Protein AF-A0A173XLG9-F1 (afdb_monomer_lite)

Sequence (222 aa):
MTTINNCLSSLKNILRKADKEKSICFDFHTSGCDKVEKVKALRSKEEKKSKQIPLTETQIYELYNLELSGRDEEVRDVFVAQCLLGQRISDMPKLFAGNYKKIDDHTVEITVQKTQEQAVIYLFPVAKEILNKYSLNGFKHLNINTNPDEQEDKSREYVRKTDDHIKKICKNAGFDEEITYTEQRGSKKTTVKKKQHELIHTHVTRHTFITLMCKMGFQKKQ

Secondary structure (DSSP, 8-state):
-HHHHHHHHHHHHHHHHHTT-TTS---TTTTT-TT-PPPPP-S-HHHHHTT--PPPHHHHHHHHH----HHHHHHHHHHHHHHHH---TTTHHHHHTT-SEESSSSEEEEE-TTT--EEEEE--HHHHHHHHHHHHH--SSS-----TT------HHHHHHHHHHHHHHHHHTT---EEEEEEEETTEEEEEEEEHHHH--TTHHHHHHHHHHHHTT-----

pLDDT: mean 90.51, std 9.22, range [34.09, 98.19]

Radius of gyration: 21.44 Å; chains: 1; bounding box: 51×37×60 Å

Structure (mmCIF, N/CA/C/O backbone):
data_AF-A0A173XLG9-F1
#
_entry.id   AF-A0A173XLG9-F1
#
loop_
_atom_site.group_PDB
_atom_site.id
_atom_site.type_symbol
_atom_site.label_atom_id
_atom_site.label_alt_id
_atom_site.label_comp_id
_atom_site.label_asym_id
_atom_site.label_entity_id
_atom_site.label_seq_id
_atom_site.pdbx_PDB_ins_code
_atom_site.Cartn_x
_atom_site.Cartn_y
_atom_site.Cartn_z
_atom_site.occupancy
_atom_site.B_iso_or_equiv
_atom_site.auth_seq_id
_atom_site.auth_comp_id
_atom_site.auth_asym_id
_atom_site.auth_atom_id
_atom_site.pdbx_PDB_model_num
ATOM 1 N N . MET A 1 1 ? 16.630 4.880 -12.165 1.00 79.06 1 MET A N 1
ATOM 2 C CA . MET A 1 1 ? 17.314 3.611 -12.502 1.00 79.06 1 MET A CA 1
ATOM 3 C C . MET A 1 1 ? 16.328 2.517 -12.908 1.00 79.06 1 MET A C 1
ATOM 5 O O . MET A 1 1 ? 16.369 2.122 -14.064 1.00 79.06 1 MET A O 1
ATOM 9 N N . THR A 1 2 ? 15.398 2.096 -12.039 1.00 78.25 2 THR A N 1
ATOM 10 C CA . THR A 1 2 ? 14.454 0.990 -12.318 1.00 78.25 2 THR A CA 1
ATOM 11 C C . THR A 1 2 ? 13.657 1.163 -13.616 1.00 78.25 2 THR A C 1
ATOM 13 O O . THR A 1 2 ? 13.642 0.252 -14.430 1.00 78.25 2 THR A O 1
ATOM 16 N N . THR A 1 3 ? 13.074 2.340 -13.872 1.00 84.25 3 THR A N 1
ATOM 17 C CA . THR A 1 3 ? 12.292 2.597 -15.098 1.00 84.25 3 THR A CA 1
ATOM 18 C C . THR A 1 3 ? 13.117 2.440 -16.379 1.00 84.25 3 THR A C 1
ATOM 20 O O . THR A 1 3 ? 12.674 1.779 -17.311 1.00 84.25 3 THR A O 1
ATOM 23 N N . ILE A 1 4 ? 14.339 2.987 -16.404 1.00 87.81 4 ILE A N 1
ATOM 24 C CA . ILE A 1 4 ? 15.248 2.883 -17.558 1.00 87.81 4 ILE A CA 1
ATOM 25 C C . ILE A 1 4 ? 15.655 1.427 -17.777 1.00 87.81 4 ILE A C 1
ATOM 27 O O . ILE A 1 4 ? 15.561 0.926 -18.890 1.00 87.81 4 ILE A O 1
ATOM 31 N N . ASN A 1 5 ? 16.039 0.720 -16.712 1.00 90.62 5 ASN A N 1
ATOM 32 C CA . ASN A 1 5 ? 16.450 -0.679 -16.814 1.00 90.62 5 ASN A CA 1
ATOM 33 C C . ASN A 1 5 ? 15.290 -1.605 -17.218 1.00 90.62 5 ASN A C 1
ATOM 35 O O . ASN A 1 5 ? 15.524 -2.586 -17.923 1.00 90.62 5 ASN A O 1
ATOM 39 N N . ASN A 1 6 ? 14.054 -1.296 -16.811 1.00 90.25 6 ASN A N 1
ATOM 40 C CA . ASN A 1 6 ? 12.860 -2.016 -17.255 1.00 90.25 6 ASN A CA 1
ATOM 41 C C . ASN A 1 6 ? 12.602 -1.779 -18.747 1.00 90.25 6 ASN A C 1
ATOM 43 O O . ASN A 1 6 ? 12.429 -2.746 -19.479 1.00 90.25 6 ASN A O 1
ATOM 47 N N . CYS A 1 7 ? 12.660 -0.524 -19.207 1.00 91.50 7 CYS A N 1
ATOM 48 C CA . CYS A 1 7 ? 12.532 -0.186 -20.627 1.00 91.50 7 CYS A CA 1
ATOM 49 C C . CYS A 1 7 ? 13.613 -0.880 -21.468 1.00 91.50 7 CYS A C 1
ATOM 51 O O . CYS A 1 7 ? 13.300 -1.564 -22.437 1.00 91.50 7 CYS A O 1
ATOM 53 N N . LEU A 1 8 ? 14.875 -0.809 -21.031 1.00 92.69 8 LEU A N 1
ATOM 54 C CA . LEU A 1 8 ? 15.992 -1.487 -21.688 1.00 92.69 8 LEU A CA 1
ATOM 55 C C . LEU A 1 8 ? 15.777 -3.003 -21.757 1.00 92.69 8 LEU A C 1
ATOM 57 O O . LEU A 1 8 ? 16.075 -3.621 -22.773 1.00 92.69 8 LEU A O 1
ATOM 61 N N . SER A 1 9 ? 15.244 -3.612 -20.695 1.00 92.50 9 SER A N 1
ATOM 62 C CA . SER A 1 9 ? 14.951 -5.049 -20.685 1.00 92.50 9 SER A CA 1
ATOM 63 C C . SER A 1 9 ? 13.837 -5.402 -21.677 1.00 92.50 9 SER A C 1
ATOM 65 O O . SER A 1 9 ? 13.980 -6.369 -22.420 1.00 92.50 9 SER A O 1
ATOM 67 N N . SER A 1 10 ? 12.772 -4.596 -21.749 1.00 93.50 10 SER A N 1
ATOM 68 C CA . SER A 1 10 ? 11.712 -4.760 -22.751 1.00 93.50 10 SER A CA 1
ATOM 69 C C . SER A 1 10 ? 12.246 -4.622 -24.178 1.00 93.50 10 SER A C 1
ATOM 71 O O . SER A 1 10 ? 11.956 -5.472 -25.015 1.00 93.50 10 SER A O 1
ATOM 73 N N . LEU A 1 11 ? 13.080 -3.613 -24.443 1.00 94.19 11 LEU A N 1
ATOM 74 C CA . LEU A 1 11 ? 13.708 -3.408 -25.751 1.00 94.19 11 LEU A CA 1
ATOM 75 C C . LEU A 1 11 ? 14.617 -4.578 -26.132 1.00 94.19 11 LEU A C 1
ATOM 77 O O . LEU A 1 11 ? 14.462 -5.138 -27.212 1.00 94.19 11 LEU A O 1
ATOM 81 N N . LYS A 1 12 ? 15.506 -5.020 -25.231 1.00 94.12 12 LYS A N 1
ATOM 82 C CA . LYS A 1 12 ? 16.363 -6.191 -25.481 1.00 94.12 12 LYS A CA 1
ATOM 83 C C . LYS A 1 12 ? 15.540 -7.445 -25.778 1.00 94.12 12 LYS A C 1
ATOM 85 O O . LYS A 1 12 ? 15.936 -8.234 -26.627 1.00 94.12 12 LYS A O 1
ATOM 90 N N . ASN A 1 13 ? 14.395 -7.626 -25.121 1.00 94.44 13 ASN A N 1
ATOM 91 C CA . ASN A 1 13 ? 13.507 -8.754 -25.401 1.00 94.44 13 ASN A CA 1
ATOM 92 C C . ASN A 1 13 ? 12.884 -8.680 -26.801 1.00 94.44 13 ASN A C 1
ATOM 94 O O . ASN A 1 13 ? 12.782 -9.712 -27.457 1.00 94.44 13 ASN A O 1
ATOM 98 N N . ILE A 1 14 ? 12.483 -7.493 -27.263 1.00 95.56 14 ILE A N 1
ATOM 99 C CA . ILE A 1 14 ? 11.957 -7.298 -28.624 1.00 95.56 14 ILE A CA 1
ATOM 100 C C . ILE A 1 14 ? 13.055 -7.564 -29.656 1.00 95.56 14 ILE A C 1
ATOM 102 O O . ILE A 1 14 ? 12.853 -8.354 -30.571 1.00 95.56 14 ILE A O 1
ATOM 106 N N . LEU A 1 15 ? 14.239 -6.977 -29.470 1.00 95.38 15 LEU A N 1
ATOM 107 C CA . LEU A 1 15 ? 15.363 -7.134 -30.396 1.00 95.38 15 LEU A CA 1
ATOM 108 C C . LEU A 1 15 ? 15.830 -8.592 -30.494 1.00 95.38 15 LEU A C 1
ATOM 110 O O . LEU A 1 15 ? 16.069 -9.086 -31.586 1.00 95.38 15 LEU A O 1
ATOM 114 N N . ARG A 1 16 ? 15.856 -9.329 -29.378 1.00 94.38 16 ARG A N 1
ATOM 115 C CA . ARG A 1 16 ? 16.132 -10.777 -29.383 1.00 94.38 16 ARG A CA 1
ATOM 116 C C . ARG A 1 16 ? 15.072 -11.611 -30.096 1.00 94.38 16 ARG A C 1
ATOM 118 O O . ARG A 1 16 ? 15.359 -12.735 -30.489 1.00 94.38 16 ARG A O 1
ATOM 125 N N . LYS A 1 17 ? 13.829 -11.131 -30.185 1.00 95.19 17 LYS A N 1
ATOM 126 C CA . LYS A 1 17 ? 12.798 -11.791 -30.995 1.00 95.19 17 LYS A CA 1
ATOM 127 C C . LYS A 1 17 ? 13.009 -11.490 -32.476 1.00 95.19 17 LYS A C 1
ATOM 129 O O . LYS A 1 17 ? 12.886 -12.409 -33.269 1.00 95.19 17 LYS A O 1
ATOM 134 N N . ALA A 1 18 ? 13.369 -10.252 -32.816 1.00 94.75 18 ALA A N 1
ATOM 135 C CA . ALA A 1 18 ? 13.679 -9.856 -34.189 1.00 94.75 18 ALA A CA 1
ATOM 136 C C . ALA A 1 18 ? 14.893 -10.614 -34.755 1.00 94.75 18 ALA A C 1
ATOM 138 O O . ALA A 1 18 ? 14.824 -11.116 -35.863 1.00 94.75 18 ALA A O 1
ATOM 139 N N . ASP A 1 19 ? 15.947 -10.784 -33.957 1.00 95.50 19 ASP A N 1
ATOM 140 C CA . ASP A 1 19 ? 17.155 -11.567 -34.279 1.00 95.50 19 ASP A CA 1
ATOM 141 C C . ASP A 1 19 ? 16.866 -13.040 -34.630 1.00 95.50 19 ASP A C 1
ATOM 143 O O . ASP A 1 19 ? 17.559 -13.665 -35.423 1.00 95.50 19 ASP A O 1
ATOM 147 N N . LYS A 1 20 ? 15.800 -13.611 -34.056 1.00 94.62 20 LYS A N 1
ATOM 148 C CA . LYS A 1 20 ? 15.371 -14.991 -34.336 1.00 94.62 20 LYS A CA 1
ATOM 149 C C . LYS A 1 20 ? 14.484 -15.112 -35.573 1.00 94.62 20 LYS A C 1
ATOM 151 O O . LYS A 1 20 ? 14.228 -16.230 -36.023 1.00 94.62 20 LYS A O 1
ATOM 156 N N . GLU A 1 21 ? 13.958 -14.000 -36.069 1.00 95.88 21 GLU A N 1
ATOM 157 C CA . GLU A 1 21 ? 12.982 -13.975 -37.147 1.00 95.88 21 GLU A CA 1
ATOM 158 C C . GLU A 1 21 ? 13.702 -13.890 -38.495 1.00 95.88 21 GLU A C 1
ATOM 160 O O . GLU A 1 21 ? 14.302 -12.874 -38.833 1.00 95.88 21 GLU A O 1
ATOM 165 N N . LYS A 1 22 ? 13.623 -14.960 -39.293 1.00 91.25 22 LYS A N 1
ATOM 166 C CA . LYS A 1 22 ? 14.389 -15.092 -40.548 1.00 91.25 22 LYS A CA 1
ATOM 167 C C . LYS A 1 22 ? 14.064 -14.014 -41.582 1.00 91.25 22 LYS A C 1
ATOM 169 O O . LYS A 1 22 ? 14.885 -13.737 -42.450 1.00 91.25 22 LYS A O 1
ATOM 174 N N . SER A 1 23 ? 12.861 -13.448 -41.518 1.00 94.62 23 SER A N 1
ATOM 175 C CA . SER A 1 23 ? 12.415 -12.379 -42.415 1.00 94.62 23 SER A CA 1
ATOM 176 C C . SER A 1 23 ? 13.005 -11.002 -42.080 1.00 94.62 23 SER A C 1
ATOM 178 O O . SER A 1 23 ? 12.894 -10.082 -42.889 1.00 94.62 23 SER A O 1
ATOM 180 N N . ILE A 1 24 ? 13.653 -10.846 -40.921 1.00 93.12 24 ILE A N 1
ATOM 181 C CA . ILE A 1 24 ? 14.253 -9.588 -40.478 1.00 93.12 24 ILE A CA 1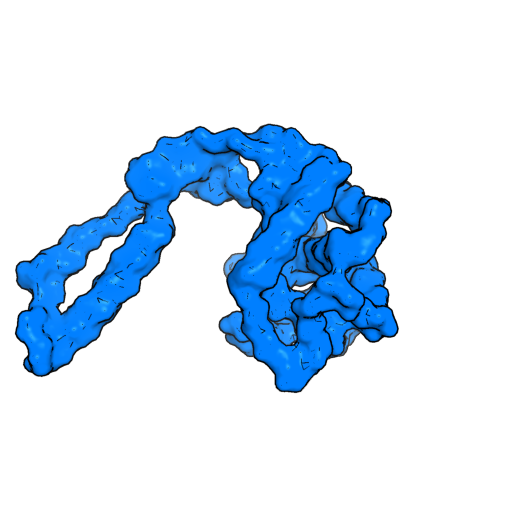
ATOM 182 C C . ILE A 1 24 ? 15.775 -9.698 -40.589 1.00 93.12 24 ILE A C 1
ATOM 184 O O . ILE A 1 24 ? 16.411 -10.508 -39.925 1.00 93.12 24 ILE A O 1
ATOM 188 N N . CYS A 1 25 ? 16.384 -8.829 -41.397 1.00 91.38 25 CYS A N 1
ATOM 189 C CA . CYS A 1 25 ? 17.840 -8.717 -41.495 1.00 91.38 25 CYS A CA 1
ATOM 190 C C . CYS A 1 25 ? 18.402 -7.918 -40.303 1.00 91.38 25 CYS A C 1
ATOM 192 O O . CYS A 1 25 ? 18.780 -6.754 -40.437 1.00 91.38 25 CYS A O 1
ATOM 194 N N . PHE A 1 26 ? 18.414 -8.528 -39.118 1.00 94.94 26 PHE A N 1
ATOM 195 C CA . PHE A 1 26 ? 18.953 -7.958 -37.884 1.00 94.94 26 PHE A CA 1
ATOM 196 C C . PHE A 1 26 ? 19.696 -9.036 -37.097 1.00 94.94 26 PHE A C 1
ATOM 198 O O . PHE A 1 26 ? 19.166 -10.127 -36.929 1.00 94.94 26 PHE A O 1
ATOM 205 N N . ASP A 1 27 ? 20.876 -8.699 -36.574 1.00 95.00 27 ASP A N 1
ATOM 206 C CA . ASP A 1 27 ? 21.622 -9.564 -35.661 1.00 95.00 27 ASP A CA 1
ATOM 207 C C . ASP A 1 27 ? 21.910 -8.830 -34.337 1.00 95.00 27 ASP A C 1
ATOM 209 O O . ASP A 1 27 ? 22.416 -7.698 -34.300 1.00 95.00 27 ASP A O 1
ATOM 213 N N . PHE A 1 28 ? 21.546 -9.455 -33.217 1.00 94.81 28 PHE A N 1
ATOM 214 C CA . PHE A 1 28 ? 21.574 -8.828 -31.892 1.00 94.81 28 PHE A CA 1
ATOM 215 C C . PHE A 1 28 ? 22.994 -8.560 -31.369 1.00 94.81 28 PHE A C 1
ATOM 217 O O . PHE A 1 28 ? 23.193 -7.631 -30.580 1.00 94.81 28 PHE A O 1
ATOM 224 N N . HIS A 1 29 ? 23.974 -9.361 -31.785 1.00 92.50 29 HIS A N 1
ATOM 225 C CA . HIS A 1 29 ? 25.344 -9.314 -31.274 1.00 92.50 29 HIS A CA 1
ATOM 226 C C . HIS A 1 29 ? 26.228 -8.375 -32.097 1.00 92.50 29 HIS A C 1
ATOM 228 O O . HIS A 1 29 ? 26.930 -7.522 -31.551 1.00 92.50 29 HIS A O 1
ATOM 234 N N . THR A 1 30 ? 26.165 -8.483 -33.420 1.00 93.56 30 THR A N 1
ATOM 235 C CA . THR A 1 30 ? 26.894 -7.628 -34.365 1.00 93.56 30 THR A CA 1
ATOM 236 C C . THR A 1 30 ? 26.436 -6.174 -34.281 1.00 93.56 30 THR A C 1
ATOM 238 O O . THR A 1 30 ? 27.270 -5.273 -34.348 1.00 93.56 30 THR A O 1
ATOM 241 N N . SER A 1 31 ? 25.147 -5.927 -34.020 1.00 91.00 31 SER A N 1
ATOM 242 C CA . SER A 1 31 ? 24.620 -4.579 -33.756 1.00 91.00 31 SER A CA 1
ATOM 243 C C . SER A 1 31 ? 25.084 -3.971 -32.423 1.00 91.00 31 SER A C 1
ATOM 245 O O . SER A 1 31 ? 24.869 -2.784 -32.184 1.00 91.00 31 SER A O 1
ATOM 247 N N . GLY A 1 32 ? 25.704 -4.756 -31.531 1.00 91.75 32 GLY A N 1
ATOM 248 C CA . GLY A 1 32 ? 26.180 -4.305 -30.218 1.00 91.75 32 GLY A CA 1
ATOM 249 C C . GLY A 1 32 ? 25.078 -4.083 -29.174 1.00 91.75 32 GLY A C 1
ATOM 250 O O . GLY A 1 32 ? 25.338 -3.512 -28.111 1.00 91.75 32 GLY A O 1
ATOM 251 N N . CYS A 1 33 ? 23.845 -4.529 -29.438 1.00 91.69 33 CYS A N 1
ATOM 252 C CA . CYS A 1 33 ? 22.715 -4.395 -28.511 1.00 91.69 33 CYS A CA 1
ATOM 253 C C . CYS A 1 33 ? 22.925 -5.177 -27.200 1.00 91.69 33 CYS A C 1
ATOM 255 O O . CYS A 1 33 ? 22.419 -4.799 -26.132 1.00 91.69 33 CYS A O 1
ATOM 257 N N . ASP A 1 34 ? 23.686 -6.268 -27.255 1.00 91.44 34 ASP A N 1
ATOM 258 C CA . ASP A 1 34 ? 24.101 -7.059 -26.101 1.00 91.44 34 ASP A CA 1
ATOM 259 C C . ASP A 1 34 ? 24.958 -6.240 -25.123 1.00 91.44 34 ASP A C 1
ATOM 261 O O . ASP A 1 34 ? 24.700 -6.291 -23.914 1.00 91.44 34 ASP A O 1
ATOM 265 N N . LYS A 1 35 ? 25.854 -5.395 -25.650 1.00 92.88 35 LYS A N 1
ATOM 266 C CA . LYS A 1 35 ? 26.817 -4.562 -24.904 1.00 92.88 35 LYS A CA 1
ATOM 267 C C . LYS A 1 35 ? 26.198 -3.378 -24.163 1.00 92.88 35 LYS A C 1
ATOM 269 O O . LYS A 1 35 ? 26.850 -2.801 -23.299 1.00 92.88 35 LYS A O 1
ATOM 274 N N . VAL A 1 36 ? 24.947 -3.005 -24.449 1.00 91.75 36 VAL A N 1
ATOM 275 C CA . VAL A 1 36 ? 24.286 -1.884 -23.754 1.00 91.75 36 VAL A CA 1
ATOM 276 C C . VAL A 1 36 ? 24.124 -2.207 -22.266 1.00 91.75 36 VAL A C 1
ATOM 278 O O . VAL A 1 36 ? 23.324 -3.071 -21.885 1.00 91.75 36 VAL A O 1
ATOM 281 N N . GLU A 1 37 ? 24.873 -1.513 -21.412 1.00 90.06 37 GLU A N 1
ATOM 282 C CA . GLU A 1 37 ? 24.862 -1.747 -19.971 1.00 90.06 37 GLU A CA 1
ATOM 283 C C . GLU A 1 37 ? 23.598 -1.210 -19.289 1.00 90.06 37 GLU A C 1
ATOM 285 O O . GLU A 1 37 ? 22.984 -0.219 -19.691 1.00 90.06 37 GLU A O 1
ATOM 290 N N . LYS A 1 38 ? 23.215 -1.866 -18.190 1.00 89.88 38 LYS A N 1
ATOM 291 C CA . LYS A 1 38 ? 22.175 -1.353 -17.296 1.00 89.88 38 LYS A CA 1
ATOM 292 C C . LYS A 1 38 ? 22.728 -0.203 -16.463 1.00 89.88 38 LYS A C 1
ATOM 294 O O . LYS A 1 38 ? 23.870 -0.226 -16.013 1.00 89.88 38 LYS A O 1
ATOM 299 N N . VAL A 1 39 ? 21.863 0.753 -16.140 1.00 90.56 39 VAL A N 1
ATOM 300 C CA . VAL A 1 39 ? 22.187 1.813 -15.184 1.00 90.56 39 VAL A CA 1
ATOM 301 C C . VAL A 1 39 ? 22.471 1.182 -13.821 1.00 90.56 39 VAL A C 1
ATOM 303 O O . VAL A 1 39 ? 21.599 0.512 -13.254 1.00 90.56 39 VAL A O 1
ATOM 306 N N . LYS A 1 40 ? 23.676 1.413 -13.290 1.00 89.81 40 LYS A N 1
ATOM 307 C CA . LYS A 1 40 ? 24.126 0.866 -12.003 1.00 89.81 40 LYS A CA 1
ATOM 308 C C . LYS A 1 40 ? 23.284 1.401 -10.843 1.00 89.81 40 LYS A C 1
ATOM 310 O O . LYS A 1 40 ? 22.832 2.549 -10.845 1.00 89.81 40 LYS A O 1
ATOM 315 N N . ALA A 1 41 ? 23.063 0.564 -9.833 1.00 89.69 41 ALA A N 1
ATOM 316 C CA . ALA A 1 41 ? 22.395 0.979 -8.606 1.00 89.69 41 ALA A CA 1
ATOM 317 C C . ALA A 1 41 ? 23.393 1.679 -7.678 1.00 89.69 41 ALA A C 1
ATOM 319 O O . ALA A 1 41 ? 24.353 1.064 -7.239 1.00 89.69 41 ALA A O 1
ATOM 320 N N . LEU A 1 42 ? 23.138 2.950 -7.366 1.00 91.06 42 LEU A N 1
ATOM 321 C CA . LEU A 1 42 ? 24.007 3.792 -6.532 1.00 91.06 42 LEU A CA 1
ATOM 322 C C . LEU A 1 42 ? 23.533 3.885 -5.072 1.00 91.06 42 LEU A C 1
ATOM 324 O O . LEU A 1 42 ? 24.201 4.485 -4.231 1.00 91.06 42 LEU A O 1
ATOM 328 N N . ARG A 1 43 ? 22.342 3.350 -4.782 1.00 91.31 43 ARG A N 1
ATOM 329 C CA . ARG A 1 43 ? 21.749 3.337 -3.439 1.00 91.31 43 ARG A CA 1
ATOM 330 C C . ARG A 1 43 ? 22.096 2.050 -2.699 1.00 91.31 43 ARG A C 1
ATOM 332 O O . ARG A 1 43 ? 21.909 0.966 -3.268 1.00 91.31 43 ARG A O 1
ATOM 339 N N . SER A 1 44 ? 22.500 2.179 -1.437 1.00 91.31 44 SER A N 1
ATOM 340 C CA . SER A 1 44 ? 22.662 1.070 -0.495 1.00 91.31 44 SER A CA 1
ATOM 341 C C . SER A 1 44 ? 21.326 0.361 -0.219 1.00 91.31 44 SER A C 1
ATOM 343 O O . SER A 1 44 ? 20.258 0.761 -0.704 1.00 91.31 44 SER A O 1
ATOM 345 N N . LYS A 1 45 ? 21.363 -0.734 0.547 1.00 87.12 45 LYS A N 1
ATOM 346 C CA . LYS A 1 45 ? 20.148 -1.457 0.952 1.00 87.12 45 LYS A CA 1
ATOM 347 C C . LYS A 1 45 ? 19.292 -0.606 1.894 1.00 87.12 45 LYS A C 1
ATOM 349 O O . LYS A 1 45 ? 18.070 -0.601 1.748 1.00 87.12 45 LYS A O 1
ATOM 354 N N . GLU A 1 46 ? 19.923 0.141 2.793 1.00 87.81 46 GLU A N 1
ATOM 355 C CA . GLU A 1 46 ? 19.293 1.073 3.734 1.00 87.81 46 GLU A CA 1
ATOM 356 C C . GLU A 1 46 ? 18.650 2.244 2.981 1.00 87.81 46 GLU A C 1
ATOM 358 O O . GLU A 1 46 ? 17.469 2.528 3.159 1.00 87.81 46 GLU A O 1
ATOM 363 N N . GLU A 1 47 ? 19.366 2.848 2.031 1.00 91.31 47 GLU A N 1
ATOM 364 C CA . GLU A 1 47 ? 18.866 3.976 1.229 1.00 91.31 47 GLU A CA 1
ATOM 365 C C . GLU A 1 47 ? 17.697 3.611 0.306 1.00 91.31 47 GLU A C 1
ATOM 367 O O . GLU A 1 47 ? 16.910 4.465 -0.100 1.00 91.31 47 GLU A O 1
ATOM 372 N N . LYS A 1 48 ? 17.565 2.337 -0.073 1.00 86.81 48 LYS A N 1
ATOM 373 C CA . LYS A 1 48 ? 16.379 1.860 -0.801 1.00 86.81 48 LYS A CA 1
ATOM 374 C C . LYS A 1 48 ? 15.155 1.778 0.107 1.00 86.81 48 LYS A C 1
ATOM 376 O O . LYS A 1 48 ? 14.041 1.955 -0.386 1.00 86.81 48 LYS A O 1
ATOM 381 N N . LYS A 1 49 ? 15.363 1.497 1.394 1.00 85.38 49 LYS A N 1
ATOM 382 C CA . LYS A 1 49 ? 14.307 1.373 2.401 1.00 85.38 49 LYS A CA 1
ATOM 383 C C . LYS A 1 49 ? 13.927 2.711 3.027 1.00 85.38 49 LYS A C 1
ATOM 385 O O . LYS A 1 49 ? 12.795 2.823 3.464 1.00 85.38 49 LYS A O 1
ATOM 390 N N . SER A 1 50 ? 14.788 3.731 3.000 1.00 86.12 50 SER A N 1
ATOM 391 C CA . SER A 1 50 ? 14.519 5.027 3.652 1.00 86.12 50 SER A CA 1
ATOM 392 C C . SER A 1 50 ? 13.296 5.786 3.121 1.00 86.12 50 SER A C 1
ATOM 394 O O . SER A 1 50 ? 12.770 6.647 3.813 1.00 86.12 50 SER A O 1
ATOM 396 N N . LYS A 1 51 ? 12.798 5.456 1.920 1.00 86.38 51 LYS A N 1
ATOM 397 C CA . LYS A 1 51 ? 11.527 5.990 1.392 1.00 86.38 51 LYS A CA 1
ATOM 398 C C . LYS A 1 51 ? 10.290 5.213 1.872 1.00 86.38 51 LYS A C 1
ATOM 400 O O . LYS A 1 51 ? 9.170 5.698 1.754 1.00 86.38 51 LYS A O 1
ATOM 405 N N . GLN A 1 52 ? 10.468 3.974 2.324 1.00 85.69 52 GLN A N 1
ATOM 406 C CA . GLN A 1 52 ? 9.377 3.129 2.803 1.00 85.69 52 GLN A CA 1
ATOM 407 C C . GLN A 1 52 ? 9.143 3.462 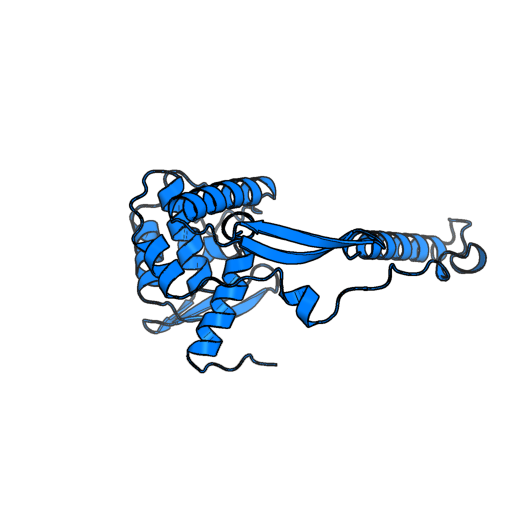4.269 1.00 85.69 52 GLN A C 1
ATOM 409 O O . GLN A 1 52 ? 9.926 3.050 5.120 1.00 85.69 52 GLN A O 1
ATOM 414 N N . ILE A 1 53 ? 8.077 4.209 4.540 1.00 89.38 53 ILE A N 1
ATOM 415 C CA . ILE A 1 53 ? 7.731 4.677 5.884 1.00 89.38 53 ILE A CA 1
ATOM 416 C C . ILE A 1 53 ? 6.398 4.034 6.265 1.00 89.38 53 ILE A C 1
ATOM 418 O O . ILE A 1 53 ? 5.346 4.548 5.882 1.00 89.38 53 ILE A O 1
ATOM 422 N N . PRO A 1 54 ? 6.432 2.864 6.925 1.00 93.81 54 PRO A N 1
ATOM 423 C CA . PRO A 1 54 ? 5.256 2.249 7.524 1.00 93.81 54 PRO A CA 1
ATOM 424 C C . PRO A 1 54 ? 4.579 3.202 8.510 1.00 93.81 54 PRO A C 1
ATOM 426 O O . PRO A 1 54 ? 5.270 3.927 9.226 1.00 93.81 54 PRO A O 1
ATOM 429 N N . LEU A 1 55 ? 3.251 3.147 8.590 1.00 95.56 55 LEU A N 1
ATOM 430 C CA . LEU A 1 55 ? 2.525 3.818 9.668 1.00 95.56 55 LEU A CA 1
ATOM 431 C C . LEU A 1 55 ? 2.716 3.071 10.990 1.00 95.56 55 LEU A C 1
ATOM 433 O O . LEU A 1 55 ? 2.894 1.848 11.014 1.00 95.56 55 LEU A O 1
ATOM 437 N N . THR A 1 56 ? 2.677 3.811 12.094 1.00 94.56 56 THR A N 1
ATOM 438 C CA . THR A 1 56 ? 2.602 3.218 13.434 1.00 94.56 56 THR A CA 1
ATOM 439 C C . THR A 1 56 ? 1.173 2.778 13.753 1.00 94.56 56 THR A C 1
ATOM 441 O O . THR A 1 56 ? 0.219 3.204 13.107 1.00 94.56 56 THR A O 1
ATOM 444 N N . GLU A 1 57 ? 1.011 1.926 14.765 1.00 94.38 57 GLU A N 1
ATOM 445 C CA . GLU A 1 57 ? -0.312 1.527 15.258 1.00 94.38 57 GLU A CA 1
ATOM 446 C C . GLU A 1 57 ? -1.126 2.737 15.738 1.00 94.38 57 GLU A C 1
ATOM 448 O O . GLU A 1 57 ? -2.285 2.882 15.362 1.00 94.38 57 GLU A O 1
ATOM 453 N N . THR A 1 58 ? -0.482 3.665 16.455 1.00 95.19 58 THR A N 1
ATOM 454 C CA . THR A 1 58 ? -1.077 4.942 16.874 1.00 95.19 58 THR A CA 1
ATOM 455 C C . THR A 1 58 ? -1.589 5.744 15.682 1.00 95.19 58 THR A C 1
ATOM 457 O O . THR A 1 58 ? -2.736 6.167 15.693 1.00 95.19 58 THR A O 1
ATOM 460 N N . GLN A 1 59 ? -0.801 5.873 14.611 1.00 96.94 59 GLN A N 1
ATOM 461 C CA . GLN A 1 59 ? -1.226 6.596 13.407 1.00 96.94 59 GLN A CA 1
ATOM 462 C C . GLN A 1 59 ? -2.404 5.919 12.694 1.00 96.94 59 GLN A C 1
ATOM 464 O O . GLN A 1 59 ? -3.286 6.592 12.167 1.00 96.94 59 GLN A O 1
ATOM 469 N N . ILE A 1 60 ? -2.444 4.582 12.661 1.00 97.50 60 ILE A N 1
ATOM 470 C CA . ILE A 1 60 ? -3.595 3.850 12.108 1.00 97.50 60 ILE A CA 1
ATOM 471 C C . ILE A 1 60 ? -4.846 4.136 12.948 1.00 97.50 60 ILE A C 1
ATOM 473 O O . ILE A 1 60 ? -5.913 4.379 12.385 1.00 97.50 60 ILE A O 1
ATOM 477 N N . TYR A 1 61 ? -4.709 4.142 14.275 1.00 96.44 61 TYR A N 1
ATOM 478 C CA . TYR A 1 61 ? -5.798 4.436 15.201 1.00 96.44 61 TYR A CA 1
ATOM 479 C C . TYR A 1 61 ? -6.283 5.891 15.094 1.00 96.44 61 TYR A C 1
ATOM 481 O O . TYR A 1 61 ? -7.485 6.131 15.042 1.00 96.44 61 TYR A O 1
ATOM 489 N N . GLU A 1 62 ? -5.379 6.864 14.985 1.00 97.00 62 GLU A N 1
ATOM 490 C CA . GLU A 1 62 ? -5.714 8.276 14.746 1.00 97.00 62 GLU A CA 1
ATOM 491 C C . GLU A 1 62 ? -6.496 8.453 13.442 1.00 97.00 62 GLU A C 1
ATOM 493 O O . GLU A 1 62 ? -7.531 9.116 13.426 1.00 97.00 62 GLU A O 1
ATOM 498 N N . LEU A 1 63 ? -6.061 7.801 12.355 1.00 97.81 63 LEU A N 1
ATOM 499 C CA . LEU A 1 63 ? -6.798 7.823 11.092 1.00 97.81 63 LEU A CA 1
ATOM 500 C C . LEU A 1 63 ? -8.190 7.211 11.242 1.00 97.81 63 LEU A C 1
ATOM 502 O O . LEU A 1 63 ? -9.152 7.788 10.737 1.00 97.81 63 LEU A O 1
ATOM 506 N N . TYR A 1 64 ? -8.310 6.064 11.916 1.00 97.94 64 TYR A N 1
ATOM 507 C CA . TYR A 1 64 ? -9.590 5.383 12.135 1.00 97.94 64 TYR A CA 1
ATOM 508 C C . TYR A 1 64 ? -10.595 6.230 12.923 1.00 97.94 64 TYR A C 1
ATOM 510 O O . TYR A 1 64 ? -11.783 6.199 12.620 1.00 97.94 64 TYR A O 1
ATOM 518 N N . ASN A 1 65 ? -10.123 7.029 13.879 1.00 96.81 65 ASN A N 1
ATOM 519 C CA . ASN A 1 65 ? -10.982 7.886 14.698 1.00 96.81 65 ASN A CA 1
ATOM 520 C C . ASN A 1 65 ? -11.179 9.293 14.127 1.00 96.81 65 ASN A C 1
ATOM 522 O O . ASN A 1 65 ? -11.931 10.080 14.694 1.00 96.81 65 ASN A O 1
ATOM 526 N N . LEU A 1 66 ? -10.522 9.632 13.015 1.00 96.69 66 LEU A N 1
ATOM 527 C CA . LEU A 1 66 ? -10.697 10.933 12.386 1.00 96.69 66 LEU A CA 1
ATOM 528 C C . LEU A 1 66 ? -12.139 11.085 11.886 1.00 96.69 66 LEU A C 1
ATOM 530 O O . LEU A 1 66 ? -12.622 10.274 11.090 1.00 96.69 66 LEU A O 1
ATOM 534 N N . GLU A 1 67 ? -12.812 12.141 12.329 1.00 96.25 67 GLU A N 1
ATOM 535 C CA . GLU A 1 67 ? -14.147 12.474 11.847 1.00 96.25 67 GLU A CA 1
ATOM 536 C C . GLU A 1 67 ? -14.055 13.003 10.414 1.00 96.25 67 GLU A C 1
ATOM 538 O O . GLU A 1 67 ? -13.521 14.079 10.138 1.00 96.25 67 GLU A O 1
ATOM 543 N N . LEU A 1 68 ? -14.556 12.204 9.478 1.00 97.00 68 LEU A N 1
ATOM 544 C CA . LEU A 1 68 ? -14.624 12.513 8.058 1.00 97.00 68 LEU A CA 1
ATOM 545 C C . LEU A 1 68 ? -16.038 12.226 7.571 1.00 97.00 68 LEU A C 1
ATOM 547 O O . LEU A 1 68 ? -16.783 11.478 8.197 1.00 97.00 68 LEU A O 1
ATOM 551 N N . SER A 1 69 ? -16.391 12.796 6.426 1.00 95.56 69 SER A N 1
ATOM 552 C CA . SER A 1 69 ? -17.655 12.503 5.763 1.00 95.56 69 SER A CA 1
ATOM 553 C C . SER A 1 69 ? -17.460 12.319 4.266 1.00 95.56 69 SER A C 1
ATOM 555 O O . SER A 1 69 ? -16.463 12.745 3.666 1.00 95.56 69 SER A O 1
ATOM 557 N N . GLY A 1 70 ? -18.437 11.665 3.652 1.00 95.81 70 GLY A N 1
ATOM 558 C CA . GLY A 1 70 ? -18.498 11.496 2.214 1.00 95.81 70 GLY A CA 1
ATOM 559 C C . GLY A 1 70 ? -17.339 10.660 1.673 1.00 95.81 70 GLY A C 1
ATOM 560 O O . GLY A 1 70 ? -16.980 9.618 2.214 1.00 95.81 70 GLY A O 1
ATOM 561 N N . ARG A 1 71 ? -16.722 11.126 0.583 1.00 95.75 71 ARG A N 1
ATOM 562 C CA . ARG A 1 71 ? -15.637 10.392 -0.084 1.00 95.75 71 ARG A CA 1
ATOM 563 C C . ARG A 1 71 ? -14.393 10.208 0.789 1.00 95.75 71 ARG A C 1
ATOM 565 O O . ARG A 1 71 ? -13.737 9.177 0.670 1.00 95.75 71 ARG A O 1
ATOM 572 N N . ASP A 1 72 ? -14.051 11.189 1.625 1.00 97.44 72 ASP A N 1
ATOM 573 C CA . ASP A 1 72 ? -12.839 11.128 2.456 1.00 97.44 72 ASP A CA 1
ATOM 574 C C . ASP A 1 72 ? -12.973 10.041 3.542 1.00 97.44 72 ASP A C 1
ATOM 576 O O . ASP A 1 72 ? -12.013 9.319 3.803 1.00 97.44 72 ASP A O 1
ATOM 580 N N . GLU A 1 73 ? -14.174 9.855 4.099 1.00 97.81 73 GLU A N 1
ATOM 581 C CA . GLU A 1 73 ? -14.490 8.786 5.057 1.00 97.81 73 GLU A CA 1
ATOM 582 C C . GLU A 1 73 ? -14.296 7.394 4.441 1.00 97.81 73 GLU A C 1
ATOM 584 O O . GLU A 1 73 ? -13.582 6.557 4.992 1.00 97.81 73 GLU A O 1
ATOM 589 N N . GLU A 1 74 ? -14.858 7.165 3.251 1.00 97.19 74 GLU A N 1
ATOM 590 C CA . GLU A 1 74 ? -14.728 5.879 2.559 1.00 97.19 74 GLU A CA 1
ATOM 591 C C . GLU A 1 74 ? -13.288 5.586 2.134 1.00 97.19 74 GLU A C 1
ATOM 593 O O . GLU A 1 74 ? -12.820 4.450 2.240 1.00 97.19 74 GLU A O 1
ATOM 598 N N . VAL A 1 75 ? -12.547 6.607 1.685 1.00 97.12 75 VAL A N 1
ATOM 599 C CA . VAL A 1 75 ? -11.118 6.462 1.371 1.00 97.12 75 VAL A CA 1
ATOM 600 C C . VAL A 1 75 ? -10.326 6.101 2.623 1.00 97.12 75 VAL A C 1
ATOM 602 O O . VAL A 1 75 ? -9.483 5.202 2.559 1.00 97.12 75 VAL A O 1
ATOM 605 N N . ARG A 1 76 ? -10.590 6.774 3.750 1.00 97.94 76 ARG A N 1
ATOM 606 C CA . ARG A 1 76 ? -9.945 6.479 5.033 1.00 97.94 76 ARG A CA 1
ATOM 607 C C . ARG A 1 76 ? -10.220 5.043 5.447 1.00 97.94 76 ARG A C 1
ATOM 609 O O . ARG A 1 76 ? -9.267 4.327 5.743 1.00 97.94 76 ARG A O 1
ATOM 616 N N . ASP A 1 77 ? -11.476 4.609 5.439 1.00 98.06 77 ASP A N 1
ATOM 617 C CA . ASP A 1 77 ? -11.862 3.263 5.873 1.00 98.06 77 ASP A CA 1
ATOM 618 C C . ASP A 1 77 ? -11.180 2.183 5.021 1.00 98.06 77 ASP A C 1
ATOM 620 O O . ASP A 1 77 ? -10.560 1.259 5.552 1.00 98.06 77 ASP A O 1
ATOM 624 N N . VAL A 1 78 ? -11.194 2.334 3.693 1.00 97.00 78 VAL A N 1
ATOM 625 C CA . VAL A 1 78 ? -10.500 1.412 2.778 1.00 97.00 78 VAL A CA 1
ATOM 626 C C . VAL A 1 78 ? -8.998 1.388 3.054 1.00 97.00 78 VAL A C 1
ATOM 628 O O . VAL A 1 78 ? -8.392 0.316 3.062 1.00 97.00 78 VAL A O 1
ATOM 631 N N . PHE A 1 79 ? -8.388 2.549 3.291 1.00 97.69 79 PHE A N 1
ATOM 632 C CA . PHE A 1 79 ? -6.959 2.666 3.561 1.00 97.69 79 PHE A CA 1
ATOM 633 C C . PHE A 1 79 ? -6.559 2.036 4.906 1.00 97.69 79 PHE A C 1
ATOM 635 O O . PHE A 1 79 ? -5.585 1.281 4.961 1.00 97.69 79 PHE A O 1
ATOM 642 N N . VAL A 1 80 ? -7.329 2.278 5.972 1.00 98.19 80 VAL A N 1
ATOM 643 C CA . VAL A 1 80 ? -7.132 1.667 7.299 1.00 98.19 80 VAL A CA 1
ATOM 644 C C . VAL A 1 80 ? -7.305 0.152 7.222 1.00 98.19 80 VAL A C 1
ATOM 646 O O . VAL A 1 80 ? -6.420 -0.585 7.660 1.00 98.19 80 VAL A O 1
ATOM 649 N N . ALA A 1 81 ? -8.374 -0.333 6.584 1.00 97.75 81 ALA A N 1
ATOM 650 C CA . ALA A 1 81 ? -8.573 -1.764 6.367 1.00 97.75 81 ALA A CA 1
ATOM 651 C C . ALA A 1 81 ? -7.403 -2.379 5.583 1.00 97.75 81 ALA A C 1
ATOM 653 O O . ALA A 1 81 ? -6.902 -3.440 5.943 1.00 97.75 81 ALA A O 1
ATOM 654 N N . GLN A 1 82 ? -6.891 -1.697 4.556 1.00 96.44 82 GLN A N 1
ATOM 655 C CA . GLN A 1 82 ? -5.744 -2.178 3.787 1.00 96.44 82 GLN A CA 1
ATOM 656 C C . GLN A 1 82 ? -4.456 -2.267 4.635 1.00 96.44 82 GLN A C 1
ATOM 658 O O . GLN A 1 82 ? -3.690 -3.221 4.475 1.00 96.44 82 GLN A O 1
ATOM 663 N N . CYS A 1 83 ? -4.219 -1.322 5.557 1.00 97.12 83 CYS A N 1
ATOM 664 C CA . CYS A 1 83 ? -3.106 -1.376 6.520 1.00 97.12 83 CYS A CA 1
ATOM 665 C C . CYS A 1 83 ? -3.196 -2.578 7.469 1.00 97.12 83 CYS A C 1
ATOM 667 O O . CYS A 1 83 ? -2.162 -3.104 7.874 1.00 97.12 83 CYS A O 1
ATOM 669 N N . LEU A 1 84 ? -4.411 -3.008 7.812 1.00 96.81 84 LEU A N 1
ATOM 670 C CA . LEU A 1 84 ? -4.664 -4.099 8.756 1.00 96.81 84 LEU A CA 1
ATOM 671 C C . LEU A 1 84 ? -4.778 -5.472 8.080 1.00 96.81 84 LEU A C 1
ATOM 673 O O . LEU A 1 84 ? -4.476 -6.479 8.704 1.00 96.81 84 LEU A O 1
ATOM 677 N N . LEU A 1 85 ? -5.177 -5.534 6.808 1.00 95.31 85 LEU A N 1
ATOM 678 C CA . LEU A 1 85 ? -5.362 -6.792 6.067 1.00 95.31 85 LEU A CA 1
ATOM 679 C C . LEU A 1 85 ? -4.163 -7.137 5.167 1.00 95.31 85 LEU A C 1
ATOM 681 O O . LEU A 1 85 ? -4.045 -8.260 4.671 1.00 95.31 85 LEU A O 1
ATOM 685 N N . GLY A 1 86 ? -3.286 -6.164 4.895 1.00 92.75 86 GLY A N 1
ATOM 686 C CA . GLY A 1 86 ? -2.057 -6.355 4.120 1.00 92.75 86 GLY A CA 1
ATOM 687 C C . GLY A 1 86 ? -2.259 -6.658 2.633 1.00 92.75 86 GLY A C 1
ATOM 688 O O . GLY A 1 86 ? -1.300 -7.024 1.940 1.00 92.75 86 GLY A O 1
ATOM 689 N N . GLN A 1 87 ? -3.482 -6.516 2.122 1.00 91.94 87 GLN A N 1
ATOM 690 C CA . GLN A 1 87 ? -3.827 -6.824 0.736 1.00 91.94 87 GLN A CA 1
ATOM 691 C C . GLN A 1 87 ? -3.534 -5.665 -0.220 1.00 91.94 87 GLN A C 1
ATOM 693 O O . GLN A 1 87 ? -3.351 -4.510 0.172 1.00 91.94 87 GLN A O 1
ATOM 698 N N . ARG A 1 88 ? -3.421 -5.976 -1.515 1.00 90.31 88 ARG A N 1
ATOM 699 C CA . ARG A 1 88 ? -3.262 -4.936 -2.542 1.00 90.31 88 ARG A CA 1
ATOM 700 C C . ARG A 1 88 ? -4.595 -4.231 -2.749 1.00 90.31 88 ARG A C 1
ATOM 702 O O . ARG A 1 88 ? -5.648 -4.837 -2.596 1.00 90.31 88 ARG A O 1
ATOM 709 N N . ILE A 1 89 ? -4.549 -2.981 -3.198 1.00 89.25 89 ILE A N 1
ATOM 710 C CA . ILE A 1 89 ? -5.757 -2.188 -3.469 1.00 89.25 89 ILE A CA 1
ATOM 711 C C . ILE A 1 89 ? -6.696 -2.846 -4.499 1.00 89.25 89 ILE A C 1
ATOM 713 O O . ILE A 1 89 ? -7.909 -2.625 -4.452 1.00 89.25 89 ILE A O 1
ATOM 717 N N . SER A 1 90 ? -6.138 -3.665 -5.400 1.00 87.25 90 SER A N 1
ATOM 718 C CA . SER A 1 90 ? -6.866 -4.490 -6.371 1.00 87.25 90 SER A CA 1
ATOM 719 C C . SER A 1 90 ? -7.580 -5.684 -5.739 1.00 87.25 90 SER A C 1
ATOM 721 O O . SER A 1 90 ? -8.609 -6.097 -6.242 1.00 87.25 90 SER A O 1
ATOM 723 N N . ASP A 1 91 ? -7.062 -6.220 -4.631 1.00 90.00 91 ASP A N 1
ATOM 724 C CA . ASP A 1 91 ? -7.656 -7.354 -3.915 1.00 90.00 91 ASP A CA 1
ATOM 725 C C . ASP A 1 91 ? -8.719 -6.892 -2.891 1.00 90.00 91 ASP A C 1
ATOM 727 O O . ASP A 1 91 ? -9.588 -7.671 -2.506 1.00 90.00 91 ASP A O 1
ATOM 731 N N . MET A 1 92 ? -8.702 -5.614 -2.481 1.00 92.25 92 MET A N 1
ATOM 732 C CA . MET A 1 92 ? -9.671 -5.050 -1.524 1.00 92.25 92 MET A CA 1
ATOM 733 C C . MET A 1 92 ? -11.151 -5.216 -1.919 1.00 92.25 92 MET A C 1
ATOM 735 O O . MET A 1 92 ? -11.937 -5.527 -1.028 1.00 92.25 92 MET A O 1
ATOM 739 N N . PRO A 1 93 ? -11.577 -5.044 -3.191 1.00 90.56 93 PRO A N 1
ATOM 740 C CA . PRO A 1 93 ? -12.978 -5.232 -3.571 1.00 90.56 93 PRO A CA 1
ATOM 741 C C . PRO A 1 93 ? -13.514 -6.621 -3.225 1.00 90.56 93 PRO A C 1
ATOM 743 O O . PRO A 1 93 ? -14.626 -6.723 -2.728 1.00 90.56 93 PRO A O 1
ATOM 746 N N . LYS A 1 94 ? -12.701 -7.680 -3.375 1.00 89.50 94 LYS A N 1
ATOM 747 C CA . LYS A 1 94 ? -13.099 -9.045 -2.995 1.00 89.50 94 LYS A CA 1
ATOM 748 C C . LYS A 1 94 ? -13.397 -9.158 -1.500 1.00 89.50 94 LYS A C 1
ATOM 750 O O . LYS A 1 94 ? -14.354 -9.816 -1.115 1.00 89.50 94 LYS A O 1
ATOM 755 N N . LEU A 1 95 ? -12.600 -8.493 -0.661 1.00 92.75 95 LEU A N 1
ATOM 756 C CA . LEU A 1 95 ? -12.826 -8.466 0.785 1.00 92.75 95 LEU A CA 1
ATOM 757 C C . LEU A 1 95 ? -14.118 -7.719 1.128 1.00 92.75 95 LEU A C 1
ATOM 759 O O . LEU A 1 95 ? -14.922 -8.228 1.900 1.00 92.75 95 LEU A O 1
ATOM 763 N N . PHE A 1 96 ? -14.350 -6.552 0.525 1.00 93.88 96 PHE A N 1
ATOM 764 C CA . PHE A 1 96 ? -15.579 -5.783 0.747 1.00 93.88 96 PHE A CA 1
ATOM 765 C C . PHE A 1 96 ? -16.835 -6.459 0.180 1.00 93.88 96 PHE A C 1
ATOM 767 O O . PHE A 1 96 ? -17.912 -6.286 0.734 1.00 93.88 96 PHE A O 1
ATOM 774 N N . ALA A 1 97 ? -16.691 -7.260 -0.877 1.00 90.25 97 ALA A N 1
ATOM 775 C CA . ALA A 1 97 ? -17.757 -8.077 -1.452 1.00 90.25 97 ALA A CA 1
ATOM 776 C C . ALA A 1 97 ? -18.139 -9.294 -0.595 1.00 90.25 97 ALA A C 1
ATOM 778 O O . ALA A 1 97 ? -19.124 -9.961 -0.889 1.00 90.25 97 ALA A O 1
ATOM 779 N N . GLY A 1 98 ? -17.345 -9.641 0.424 1.00 90.19 98 GLY A N 1
ATOM 780 C CA . GLY A 1 98 ? -17.519 -10.912 1.130 1.00 90.19 98 GLY A CA 1
ATOM 781 C C . GLY A 1 98 ? -17.036 -12.130 0.331 1.00 90.19 98 GLY A C 1
ATOM 782 O O . GLY A 1 98 ? -17.333 -13.260 0.709 1.00 90.19 98 GLY A O 1
ATOM 783 N N . ASN A 1 99 ? -16.271 -11.925 -0.749 1.00 90.06 99 ASN A N 1
ATOM 784 C CA . ASN A 1 99 ? -15.748 -12.979 -1.625 1.00 90.06 99 ASN A CA 1
ATOM 785 C C . ASN A 1 99 ? -14.511 -13.642 -1.009 1.00 90.06 99 ASN A C 1
ATOM 787 O O . ASN A 1 99 ? -13.392 -13.549 -1.525 1.00 90.06 99 ASN A O 1
ATOM 791 N N . TYR A 1 100 ? -14.719 -14.285 0.133 1.00 92.56 100 TYR A N 1
ATOM 792 C CA . TYR A 1 100 ? -13.713 -15.006 0.892 1.00 92.56 100 TYR A CA 1
ATOM 793 C C . TYR A 1 100 ? -14.350 -16.184 1.621 1.00 92.56 100 TYR A C 1
ATOM 795 O O . TYR A 1 100 ? -15.523 -16.163 1.993 1.00 92.56 100 TYR A O 1
ATOM 803 N N . LYS A 1 101 ? -13.559 -17.221 1.875 1.00 93.88 101 LYS A N 1
ATOM 804 C CA . LYS A 1 101 ? -13.989 -18.353 2.692 1.00 93.88 101 LYS A CA 1
ATOM 805 C C . LYS A 1 101 ? -13.659 -18.061 4.151 1.00 93.88 101 LYS A C 1
ATOM 807 O O . LYS A 1 101 ? -12.508 -17.788 4.475 1.00 93.88 101 LYS A O 1
ATOM 812 N N . LYS A 1 102 ? -14.645 -18.133 5.045 1.00 93.81 102 LYS A N 1
ATOM 813 C CA . LYS A 1 102 ? -14.385 -18.077 6.491 1.00 93.81 102 LYS A CA 1
ATOM 814 C C . LYS A 1 102 ? -13.726 -19.382 6.939 1.00 93.81 102 LYS A C 1
ATOM 816 O O . LYS A 1 102 ? -14.230 -20.458 6.620 1.00 93.81 102 LYS A O 1
ATOM 821 N N . ILE A 1 103 ? -12.600 -19.274 7.638 1.00 94.44 103 ILE A N 1
ATOM 822 C CA . ILE A 1 103 ? -11.944 -20.400 8.317 1.00 94.44 103 ILE A CA 1
ATOM 823 C C . ILE A 1 103 ? -12.445 -20.462 9.762 1.00 94.44 103 ILE A C 1
ATOM 825 O O . ILE A 1 103 ? -12.843 -21.524 10.228 1.00 94.44 103 ILE A O 1
ATOM 829 N N . ASP A 1 104 ? -12.469 -19.307 10.430 1.00 92.94 104 ASP A N 1
ATOM 830 C CA . ASP A 1 104 ? -12.981 -19.103 11.786 1.00 92.94 104 ASP A CA 1
ATOM 831 C C . ASP A 1 104 ? -13.512 -17.658 11.944 1.00 92.94 104 ASP A C 1
ATOM 833 O O . ASP A 1 104 ? -13.657 -16.924 10.959 1.00 92.94 104 ASP A O 1
ATOM 837 N N . ASP A 1 105 ? -13.825 -17.237 13.172 1.00 88.00 105 ASP A N 1
ATOM 838 C CA . ASP A 1 105 ? -14.391 -15.912 13.474 1.00 88.00 105 ASP A CA 1
ATOM 839 C C . ASP A 1 105 ? -13.461 -14.728 13.171 1.00 88.00 105 ASP A C 1
ATOM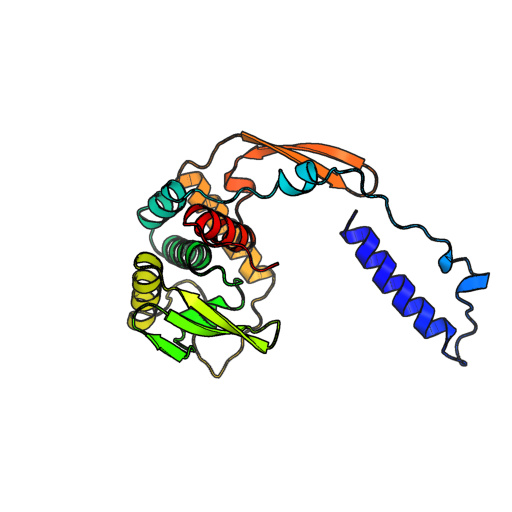 841 O O . ASP A 1 105 ? -13.929 -13.586 13.019 1.00 88.00 105 ASP A O 1
ATOM 845 N N . HIS A 1 106 ? -12.160 -14.989 13.089 1.00 89.94 106 HIS A N 1
ATOM 846 C CA . HIS A 1 106 ? -11.100 -14.006 12.912 1.00 89.94 106 HIS A CA 1
ATOM 847 C C . HIS A 1 106 ? -10.253 -14.261 11.668 1.00 89.94 106 HIS A C 1
ATOM 849 O O . HIS A 1 106 ? -9.403 -13.436 11.358 1.00 89.94 106 HIS A O 1
ATOM 855 N N . THR A 1 107 ? -10.471 -15.346 10.932 1.00 93.00 107 THR A N 1
ATOM 856 C CA . THR A 1 107 ? -9.595 -15.740 9.831 1.00 93.00 107 THR A CA 1
ATOM 857 C C . THR A 1 107 ? -10.388 -16.076 8.579 1.00 93.00 107 THR A C 1
ATOM 859 O O . THR A 1 107 ? -11.355 -16.843 8.603 1.00 93.00 107 THR A O 1
ATOM 862 N N . VAL A 1 108 ? -9.943 -15.527 7.450 1.00 94.81 108 VAL A N 1
ATOM 863 C CA . VAL A 1 108 ? -10.542 -15.758 6.133 1.00 94.81 108 VAL A CA 1
ATOM 864 C C . VAL A 1 108 ? -9.491 -16.146 5.104 1.00 94.81 108 VAL A C 1
ATOM 866 O O . VAL A 1 108 ? -8.323 -15.789 5.221 1.00 94.81 108 VAL A O 1
ATOM 869 N N . GLU A 1 109 ? -9.913 -16.857 4.071 1.00 95.00 109 GLU A N 1
ATOM 870 C CA . GLU A 1 109 ? -9.095 -17.243 2.927 1.00 95.00 109 GLU A CA 1
ATOM 871 C C . GLU A 1 109 ? -9.595 -16.540 1.662 1.00 95.00 109 GLU A C 1
ATOM 873 O O . GLU A 1 109 ? -10.793 -16.562 1.363 1.00 95.00 109 GLU A O 1
ATOM 878 N N . ILE A 1 110 ? -8.676 -15.921 0.914 1.00 93.81 110 ILE A N 1
ATOM 879 C CA . ILE A 1 110 ? -8.961 -15.298 -0.385 1.00 93.81 110 ILE A CA 1
ATOM 880 C C . ILE A 1 110 ? -8.045 -15.811 -1.481 1.00 93.81 110 ILE A C 1
ATOM 882 O O . ILE A 1 110 ? -6.859 -16.045 -1.265 1.00 93.81 110 ILE A O 1
ATOM 886 N N . THR A 1 111 ? -8.565 -15.834 -2.705 1.00 91.69 111 THR A N 1
ATOM 887 C CA . THR A 1 111 ? -7.750 -16.027 -3.906 1.00 91.69 111 THR A CA 1
ATOM 888 C C . THR A 1 111 ? -7.222 -14.684 -4.409 1.00 91.69 111 THR A C 1
ATOM 890 O O . THR A 1 111 ? -7.976 -13.837 -4.911 1.00 91.69 111 THR A O 1
ATOM 893 N N . VAL A 1 112 ? -5.911 -14.480 -4.291 1.00 87.56 112 VAL A N 1
ATOM 894 C CA . VAL A 1 112 ? -5.225 -13.239 -4.679 1.00 87.56 112 VAL A CA 1
ATOM 895 C C . VAL A 1 112 ? -5.276 -13.069 -6.197 1.00 87.56 112 VAL A C 1
ATOM 897 O O . VAL A 1 112 ? -4.806 -13.927 -6.938 1.00 87.56 112 VAL A O 1
ATOM 900 N N . GLN A 1 113 ? -5.782 -11.935 -6.690 1.00 84.00 113 GLN A N 1
ATOM 901 C CA . GLN A 1 113 ? -6.028 -11.715 -8.124 1.00 84.00 113 GLN A CA 1
ATOM 902 C C . GLN A 1 113 ? -4.757 -11.831 -8.973 1.00 84.00 113 GLN A C 1
ATOM 904 O O . GLN A 1 113 ? -4.783 -12.355 -10.084 1.00 84.00 113 GLN A O 1
ATOM 909 N N . LYS A 1 114 ? -3.624 -11.344 -8.459 1.00 82.69 114 LYS A N 1
ATOM 910 C CA . LYS A 1 114 ? -2.374 -11.305 -9.228 1.00 82.69 114 LYS A CA 1
ATOM 911 C C . LYS A 1 114 ? -1.698 -12.670 -9.373 1.00 82.69 114 LYS A C 1
ATOM 913 O O . LYS A 1 114 ? -1.076 -12.912 -10.401 1.00 82.69 114 LYS A O 1
ATOM 918 N N . THR A 1 115 ? -1.729 -13.494 -8.328 1.00 85.81 115 THR A N 1
ATOM 919 C CA . THR A 1 115 ? -0.988 -14.767 -8.289 1.00 85.81 115 THR A CA 1
ATOM 920 C C . THR A 1 115 ? -1.890 -15.983 -8.435 1.00 85.81 115 THR A C 1
ATOM 922 O O . THR A 1 115 ? -1.380 -17.051 -8.736 1.00 85.81 115 THR A O 1
ATOM 925 N N . GLN A 1 116 ? -3.209 -15.820 -8.268 1.00 87.81 116 GLN A N 1
ATOM 926 C CA . GLN A 1 116 ? -4.195 -16.908 -8.223 1.00 87.81 116 GLN A CA 1
ATOM 927 C C . GLN A 1 116 ? -3.946 -17.911 -7.080 1.00 87.81 116 GLN A C 1
ATOM 929 O O . GLN A 1 116 ? -4.487 -19.011 -7.074 1.00 87.81 116 GLN A O 1
ATOM 934 N N . GLU A 1 117 ? -3.147 -17.520 -6.086 1.00 90.25 117 GLU A N 1
ATOM 935 C CA . GLU A 1 117 ? -2.853 -18.319 -4.896 1.00 90.25 117 GLU A CA 1
ATOM 936 C C . GLU A 1 117 ? -3.833 -17.989 -3.764 1.00 90.25 117 GLU A C 1
ATOM 938 O O . GLU A 1 117 ? -4.337 -16.862 -3.673 1.00 90.25 117 GLU A O 1
ATOM 943 N N . GLN A 1 118 ? -4.059 -18.957 -2.872 1.00 91.56 118 GLN A N 1
ATOM 944 C CA . GLN A 1 118 ? -4.823 -18.734 -1.646 1.00 91.56 118 GLN A CA 1
ATOM 945 C C . GLN A 1 118 ? -3.972 -18.002 -0.605 1.00 91.56 118 GLN A C 1
ATOM 947 O O . GLN A 1 118 ? -2.816 -18.350 -0.356 1.00 91.56 118 GLN A O 1
ATOM 952 N N . ALA A 1 119 ? -4.559 -16.990 0.023 1.00 90.44 119 ALA A N 1
ATOM 953 C CA . ALA A 1 119 ? -3.971 -16.244 1.121 1.00 90.44 119 ALA A CA 1
ATOM 954 C C . ALA A 1 119 ? -4.904 -16.276 2.330 1.00 90.44 119 ALA A C 1
ATOM 956 O O . ALA A 1 119 ? -6.063 -15.877 2.240 1.00 90.44 119 ALA A O 1
ATOM 957 N N . VAL A 1 120 ? -4.358 -16.705 3.467 1.00 91.56 120 VAL A N 1
ATOM 958 C CA . VA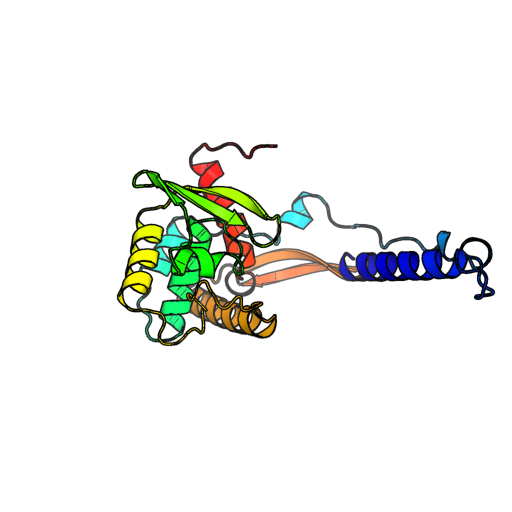L A 1 120 ? -5.032 -16.668 4.766 1.00 91.56 120 VAL A CA 1
ATOM 959 C C . VAL A 1 120 ? -4.797 -15.302 5.411 1.00 91.56 120 VAL A C 1
ATOM 961 O O . VAL A 1 120 ? -3.659 -14.831 5.487 1.00 91.56 120 VAL A O 1
ATOM 964 N N . ILE A 1 121 ? -5.872 -14.656 5.851 1.00 92.56 121 ILE A N 1
ATOM 965 C CA . ILE A 1 121 ? -5.886 -13.294 6.381 1.00 92.56 121 ILE A CA 1
ATOM 966 C C . ILE A 1 121 ? -6.540 -13.298 7.754 1.00 92.56 121 ILE A C 1
ATOM 968 O O . ILE A 1 121 ? -7.668 -13.758 7.906 1.00 92.56 121 ILE A O 1
ATOM 972 N N . TYR A 1 122 ? -5.844 -12.708 8.723 1.00 91.94 122 TYR A N 1
ATOM 973 C CA . TYR A 1 122 ? -6.411 -12.383 10.023 1.00 91.94 122 TYR A CA 1
ATOM 974 C C . TYR A 1 122 ? -7.198 -11.065 9.950 1.00 91.94 122 TYR A C 1
ATOM 976 O O . TYR A 1 122 ? -6.681 -10.030 9.521 1.00 91.94 122 TYR A O 1
ATOM 984 N N . LEU A 1 123 ? -8.457 -11.109 10.366 1.00 93.38 123 LEU A N 1
ATOM 985 C CA . LEU A 1 123 ? -9.383 -9.993 10.466 1.00 93.38 123 LEU A CA 1
ATOM 986 C C . LEU A 1 123 ? -9.238 -9.325 11.834 1.00 93.38 123 LEU A C 1
ATOM 988 O O . LEU A 1 123 ? -9.901 -9.693 12.805 1.00 93.38 123 LEU A O 1
ATOM 992 N N . PHE A 1 124 ? -8.396 -8.294 11.897 1.00 94.50 124 PHE A N 1
ATOM 993 C CA . PHE A 1 124 ? -8.346 -7.406 13.059 1.00 94.50 124 PHE A CA 1
ATOM 994 C C . PHE A 1 124 ? -9.736 -6.826 13.374 1.00 94.50 124 PHE A C 1
ATOM 996 O O . PHE A 1 124 ? -10.476 -6.538 12.430 1.00 94.50 124 PHE A O 1
ATOM 1003 N N . PRO A 1 125 ? -10.082 -6.580 14.655 1.00 95.31 125 PRO A N 1
ATOM 1004 C CA . PRO A 1 125 ? -11.393 -6.050 15.041 1.00 95.31 125 PRO A CA 1
ATOM 1005 C C . PRO A 1 125 ? -11.815 -4.811 14.239 1.00 95.31 125 PRO A C 1
ATOM 1007 O O . PRO A 1 125 ? -12.862 -4.829 13.602 1.00 95.31 125 PRO A O 1
ATOM 1010 N N . VAL A 1 126 ? -10.935 -3.809 14.135 1.00 96.88 126 VAL A N 1
ATOM 1011 C CA . VAL A 1 126 ? -11.173 -2.587 13.341 1.00 96.88 126 VAL A CA 1
ATOM 1012 C C . VAL A 1 126 ? -11.391 -2.896 11.854 1.00 96.88 126 VAL A C 1
ATOM 1014 O O . VAL A 1 126 ? -12.267 -2.326 11.210 1.00 96.88 126 VAL A O 1
ATOM 1017 N N . ALA A 1 127 ? -10.625 -3.832 11.284 1.00 96.75 127 ALA A N 1
ATOM 1018 C CA . ALA A 1 127 ? -10.819 -4.229 9.892 1.00 96.75 127 ALA A CA 1
ATOM 1019 C C . ALA A 1 127 ? -12.171 -4.932 9.693 1.00 96.75 127 ALA A C 1
ATOM 1021 O O . ALA A 1 127 ? -12.854 -4.672 8.707 1.00 96.75 127 ALA A O 1
ATOM 1022 N N . LYS A 1 128 ? -12.580 -5.787 10.639 1.00 95.94 128 LYS A N 1
ATOM 1023 C CA . LYS A 1 128 ? -13.879 -6.471 10.635 1.00 95.94 128 LYS A CA 1
ATOM 1024 C C . LYS A 1 128 ? -15.035 -5.474 10.748 1.00 95.94 128 LYS A C 1
ATOM 1026 O O . LYS A 1 128 ? -15.998 -5.595 9.999 1.00 95.94 128 LYS A O 1
ATOM 1031 N N . GLU A 1 129 ? -14.921 -4.471 11.617 1.00 97.06 129 GLU A N 1
ATOM 1032 C CA . GLU A 1 129 ? -15.893 -3.376 11.749 1.00 97.06 129 GLU A CA 1
ATOM 1033 C C . GLU A 1 129 ? -16.067 -2.614 10.433 1.00 97.06 129 GLU A C 1
ATOM 1035 O O . GLU A 1 129 ? -17.191 -2.460 9.954 1.00 97.06 129 GLU A O 1
ATOM 1040 N N . ILE A 1 130 ? -14.959 -2.218 9.797 1.00 97.69 130 ILE A N 1
ATOM 1041 C CA . ILE A 1 130 ? -14.982 -1.530 8.501 1.00 97.69 130 ILE A CA 1
ATOM 1042 C C . ILE A 1 130 ? -15.618 -2.414 7.419 1.00 97.69 130 ILE A C 1
ATOM 1044 O O . ILE A 1 130 ? -16.508 -1.961 6.702 1.00 97.69 130 ILE A O 1
ATOM 1048 N N . LEU A 1 131 ? -15.209 -3.680 7.296 1.00 95.88 131 LEU A N 1
ATOM 1049 C CA . LEU A 1 131 ? -15.796 -4.598 6.312 1.00 95.88 131 LEU A CA 1
ATOM 1050 C C . LEU A 1 131 ? -17.310 -4.755 6.527 1.00 95.88 131 LEU A C 1
ATOM 1052 O O . LEU A 1 131 ? -18.075 -4.671 5.567 1.00 95.88 131 LEU A O 1
ATOM 1056 N N . ASN A 1 132 ? -17.754 -4.909 7.777 1.00 95.38 132 ASN A N 1
ATOM 1057 C CA . ASN A 1 132 ? -19.173 -5.027 8.119 1.00 95.38 132 ASN A CA 1
ATOM 1058 C C . ASN A 1 132 ? -19.956 -3.748 7.793 1.00 95.38 132 ASN A C 1
ATOM 1060 O O . ASN A 1 132 ? -21.050 -3.831 7.234 1.00 95.38 132 ASN A O 1
ATOM 1064 N N . LYS A 1 133 ? -19.394 -2.566 8.083 1.00 96.12 133 LYS A N 1
ATOM 1065 C CA . LYS A 1 133 ? -20.002 -1.267 7.755 1.00 96.12 133 LYS A CA 1
ATOM 1066 C C . LYS A 1 133 ? -20.369 -1.181 6.274 1.00 96.12 133 LYS A C 1
ATOM 1068 O O . LYS A 1 133 ? -21.490 -0.788 5.955 1.00 96.12 133 LYS A O 1
ATOM 1073 N N . TYR A 1 134 ? -19.456 -1.564 5.383 1.00 95.19 134 TYR A N 1
ATOM 1074 C CA . TYR A 1 134 ? -19.687 -1.495 3.935 1.00 95.19 134 TYR A CA 1
ATOM 1075 C C . TYR A 1 134 ? -20.454 -2.691 3.380 1.00 95.19 134 TYR A C 1
ATOM 1077 O O . TYR A 1 134 ? -21.166 -2.530 2.394 1.00 95.19 134 TYR A O 1
ATOM 1085 N N . SER A 1 135 ? -20.399 -3.853 4.033 1.00 91.25 135 SER A N 1
ATOM 1086 C CA . SER A 1 135 ? -21.275 -4.979 3.694 1.00 91.25 135 SER A CA 1
ATOM 1087 C C . SER A 1 135 ? -22.754 -4.651 3.925 1.00 91.25 135 SER A C 1
ATOM 1089 O O . SER A 1 135 ? -23.596 -5.156 3.191 1.00 91.25 135 SER A O 1
ATOM 1091 N N . LEU A 1 136 ? -23.074 -3.840 4.940 1.00 91.06 136 LEU A N 1
ATOM 1092 C CA . LEU A 1 136 ? -24.451 -3.460 5.274 1.00 91.06 136 LEU A CA 1
ATOM 1093 C C . LEU A 1 136 ? -24.936 -2.235 4.491 1.00 91.06 136 LEU A C 1
ATOM 1095 O O . LEU A 1 136 ? -26.082 -2.197 4.058 1.00 91.06 136 LEU A O 1
ATOM 1099 N N . ASN A 1 137 ? -24.075 -1.226 4.333 1.00 91.88 137 ASN A N 1
ATOM 1100 C CA . ASN A 1 137 ? -24.480 0.080 3.802 1.00 91.88 137 ASN A CA 1
ATOM 1101 C C . ASN A 1 137 ? -24.079 0.317 2.339 1.00 91.88 137 ASN A C 1
ATOM 1103 O O . ASN A 1 137 ? -24.577 1.263 1.727 1.00 91.88 137 ASN A O 1
ATOM 1107 N N . GLY A 1 138 ? -23.168 -0.497 1.795 1.00 91.25 138 GLY A N 1
ATOM 1108 C CA . GLY A 1 138 ? -22.521 -0.249 0.508 1.00 91.25 138 GLY A CA 1
ATOM 1109 C C . GLY A 1 138 ? -21.604 0.982 0.512 1.00 91.25 138 GLY A C 1
ATOM 1110 O O . GLY A 1 138 ? -21.555 1.755 1.472 1.00 91.25 138 GLY A O 1
ATOM 1111 N N . PHE A 1 139 ? -20.859 1.166 -0.580 1.00 92.75 139 PHE A N 1
ATOM 1112 C CA . PHE A 1 139 ? -20.133 2.410 -0.853 1.00 92.75 139 PHE A CA 1
ATOM 1113 C C . PHE A 1 139 ? -21.051 3.398 -1.580 1.00 92.75 139 PHE A C 1
ATOM 1115 O O . PHE A 1 139 ? -21.736 3.032 -2.533 1.00 92.75 139 PHE A O 1
ATOM 1122 N N . LYS A 1 140 ? -21.053 4.659 -1.146 1.00 92.69 140 LYS A N 1
ATOM 1123 C CA . LYS A 1 140 ? -21.857 5.750 -1.718 1.00 92.69 140 LYS A CA 1
ATOM 1124 C C . LYS A 1 140 ? -21.030 6.694 -2.587 1.00 92.69 140 LYS A C 1
ATOM 1126 O O . LYS A 1 140 ? -21.580 7.325 -3.487 1.00 92.69 140 LYS A O 1
ATOM 1131 N N . HIS A 1 141 ? -19.730 6.830 -2.320 1.00 91.31 141 HIS A N 1
ATOM 1132 C CA . HIS A 1 141 ? -18.873 7.837 -2.960 1.00 91.31 141 HIS A CA 1
ATOM 1133 C C . HIS A 1 141 ? -17.693 7.247 -3.737 1.00 91.31 141 HIS A C 1
ATOM 1135 O O . HIS A 1 141 ? -17.204 7.861 -4.692 1.00 91.31 141 HIS A O 1
ATOM 1141 N N . LEU A 1 142 ? -17.209 6.078 -3.333 1.00 88.44 142 LEU A N 1
ATOM 1142 C CA . LEU A 1 142 ? -16.210 5.299 -4.035 1.00 88.44 142 LEU A CA 1
ATOM 1143 C C . LEU A 1 142 ? -16.887 4.274 -4.931 1.00 88.44 142 LEU A C 1
ATOM 1145 O O . LEU A 1 142 ? -17.697 3.471 -4.483 1.00 88.44 142 LEU A O 1
ATOM 1149 N N . ASN A 1 143 ? -16.471 4.251 -6.195 1.00 82.50 143 ASN A N 1
ATOM 1150 C CA . ASN A 1 143 ? -16.782 3.133 -7.068 1.00 82.50 143 ASN A CA 1
ATOM 1151 C C . ASN A 1 143 ? -15.833 1.974 -6.732 1.00 82.50 143 ASN A C 1
ATOM 1153 O O . ASN A 1 143 ? -14.731 1.870 -7.276 1.00 82.50 143 ASN A O 1
ATOM 1157 N N . ILE A 1 144 ? -16.209 1.176 -5.736 1.00 79.62 144 ILE A N 1
ATOM 1158 C CA . ILE A 1 144 ? -15.576 -0.106 -5.440 1.00 79.62 144 ILE A CA 1
ATOM 1159 C C . ILE A 1 144 ? -16.567 -1.164 -5.878 1.00 79.62 144 ILE A C 1
ATOM 1161 O O . ILE A 1 144 ? -17.594 -1.344 -5.231 1.00 79.62 144 ILE A O 1
ATOM 1165 N N . ASN A 1 145 ? -16.246 -1.858 -6.969 1.00 71.44 145 ASN A N 1
ATOM 1166 C CA . ASN A 1 145 ? -17.099 -2.931 -7.440 1.00 71.44 145 ASN A CA 1
ATOM 1167 C C . ASN A 1 145 ? -17.071 -4.101 -6.447 1.00 71.44 145 ASN A C 1
ATOM 1169 O O . ASN A 1 145 ? -16.083 -4.830 -6.351 1.00 71.44 145 ASN A O 1
ATOM 1173 N N . THR A 1 146 ? -18.137 -4.235 -5.664 1.00 71.06 146 THR A N 1
ATOM 1174 C CA . THR A 1 146 ? -18.348 -5.359 -4.748 1.00 71.06 146 THR A CA 1
ATOM 1175 C C . THR A 1 146 ? -19.203 -6.459 -5.374 1.00 71.06 146 THR A C 1
ATOM 1177 O O . THR A 1 146 ? -19.497 -7.441 -4.698 1.00 71.06 146 THR A O 1
ATOM 1180 N N . ASN A 1 147 ? -19.598 -6.328 -6.644 1.00 66.69 147 ASN A N 1
ATOM 1181 C CA . ASN A 1 147 ? -20.300 -7.376 -7.369 1.00 66.69 147 ASN A CA 1
ATOM 1182 C C . ASN A 1 147 ? -19.291 -8.459 -7.811 1.00 66.69 147 ASN A C 1
ATOM 1184 O O . ASN A 1 147 ? -18.333 -8.143 -8.520 1.00 66.69 147 ASN A O 1
ATOM 1188 N N . PRO A 1 148 ? -19.464 -9.733 -7.407 1.00 57.19 148 PRO A N 1
ATOM 1189 C CA . PRO A 1 148 ? -18.564 -10.819 -7.799 1.00 57.19 148 PRO A CA 1
ATOM 1190 C C . PRO A 1 148 ? -18.459 -11.031 -9.317 1.00 57.19 148 PRO A C 1
ATOM 1192 O O . PRO A 1 148 ? -17.412 -11.480 -9.789 1.00 57.19 148 PRO A O 1
ATOM 1195 N N . ASP A 1 149 ? -19.514 -10.690 -10.062 1.00 55.72 149 ASP A N 1
ATOM 1196 C CA . ASP A 1 149 ? -19.644 -10.970 -11.498 1.00 55.72 149 ASP A CA 1
ATOM 1197 C C . ASP A 1 149 ? -19.003 -9.898 -12.394 1.00 55.72 149 ASP A C 1
ATOM 1199 O O . ASP A 1 149 ? -18.809 -10.108 -13.593 1.00 55.72 149 ASP A O 1
ATOM 1203 N N . GLU A 1 150 ? -18.600 -8.764 -11.818 1.00 54.81 150 GLU A N 1
ATOM 1204 C CA . GLU A 1 150 ? -17.982 -7.656 -12.537 1.00 54.81 150 GLU A CA 1
ATOM 1205 C C . GLU A 1 150 ? -16.570 -7.394 -11.999 1.00 54.81 150 GLU A C 1
ATOM 1207 O O . GLU A 1 150 ? -16.338 -6.657 -11.040 1.00 54.81 150 GLU A O 1
ATOM 1212 N N . GLN A 1 151 ? -15.574 -8.007 -12.639 1.00 53.59 151 GLN A N 1
ATOM 1213 C CA . GLN A 1 151 ? -14.178 -7.691 -12.346 1.00 53.59 151 GLN A CA 1
ATOM 1214 C C . GLN A 1 151 ? -13.790 -6.377 -13.019 1.00 53.59 151 GLN A C 1
ATOM 1216 O O . GLN A 1 151 ? -13.429 -6.346 -14.195 1.00 53.59 151 GLN A O 1
ATOM 1221 N N . GLU A 1 152 ? -13.814 -5.287 -12.259 1.00 55.09 152 GLU A N 1
ATOM 1222 C CA . GLU A 1 152 ? -13.237 -4.030 -12.720 1.00 55.09 152 GLU A CA 1
ATOM 1223 C C . GLU A 1 152 ? -11.713 -4.046 -12.510 1.00 55.09 152 GLU A C 1
ATOM 1225 O O . GLU A 1 152 ? -11.211 -4.180 -11.387 1.00 55.09 152 GLU A O 1
ATOM 1230 N N . ASP A 1 153 ? -10.948 -3.888 -13.593 1.00 57.75 153 ASP A N 1
ATOM 1231 C CA . ASP A 1 153 ? -9.528 -3.563 -13.477 1.00 57.75 153 ASP A CA 1
ATOM 1232 C C . ASP A 1 153 ? -9.430 -2.127 -12.953 1.00 57.75 153 ASP A C 1
ATOM 1234 O O . ASP A 1 153 ? -9.714 -1.165 -13.673 1.00 57.75 153 ASP A O 1
ATOM 1238 N N . LYS A 1 154 ? -9.093 -1.968 -11.666 1.00 65.62 154 LYS A N 1
ATOM 1239 C CA . LYS A 1 154 ? -8.975 -0.641 -11.054 1.00 65.62 154 LYS A CA 1
ATOM 1240 C C . LYS A 1 154 ? -7.968 0.182 -11.841 1.00 65.62 154 LYS A C 1
ATOM 1242 O O . LYS A 1 154 ? -6.754 -0.022 -11.746 1.00 65.62 154 LYS A O 1
ATOM 1247 N N . SER A 1 155 ? -8.487 1.151 -12.587 1.00 71.00 155 SER A N 1
ATOM 1248 C CA . SER A 1 155 ? -7.670 1.976 -13.459 1.00 71.00 155 SER A CA 1
ATOM 1249 C C . SER A 1 155 ? -6.583 2.694 -12.655 1.00 71.00 155 SER A C 1
ATOM 1251 O O . SER A 1 155 ? -6.748 3.058 -11.484 1.00 71.00 155 SER A O 1
ATOM 1253 N N . ARG A 1 156 ? -5.441 2.956 -13.300 1.00 81.38 156 ARG A N 1
ATOM 1254 C CA . ARG A 1 156 ? -4.366 3.765 -12.697 1.00 81.38 156 ARG A CA 1
ATOM 1255 C C . ARG A 1 156 ? -4.874 5.125 -12.214 1.00 81.38 156 ARG A C 1
ATOM 1257 O O . ARG A 1 156 ? -4.329 5.682 -11.265 1.00 81.38 156 ARG A O 1
ATOM 1264 N N . GLU A 1 157 ? -5.908 5.650 -12.862 1.00 83.94 157 GLU A N 1
ATOM 1265 C CA . GLU A 1 157 ? -6.549 6.901 -12.483 1.00 83.94 157 GLU A CA 1
ATOM 1266 C C . GLU A 1 157 ? -7.309 6.788 -11.157 1.00 83.94 157 GLU A C 1
ATOM 1268 O O . GLU A 1 157 ? -7.157 7.673 -10.314 1.00 83.94 157 GLU A O 1
ATOM 1273 N N . TYR A 1 158 ? -8.065 5.704 -10.939 1.00 84.88 158 TYR A N 1
ATOM 1274 C CA . TYR A 1 158 ? -8.730 5.444 -9.660 1.00 84.88 158 TYR A CA 1
ATOM 1275 C C . TYR A 1 158 ? -7.712 5.448 -8.517 1.00 84.88 158 TYR A C 1
ATOM 1277 O O . TYR A 1 158 ? -7.860 6.209 -7.563 1.00 84.88 158 TYR A O 1
ATOM 1285 N N . VAL A 1 159 ? -6.632 4.669 -8.658 1.00 88.31 159 VAL A N 1
ATOM 1286 C CA . VAL A 1 159 ? -5.583 4.573 -7.628 1.00 88.31 159 VAL A CA 1
ATOM 1287 C C . VAL A 1 159 ? -4.944 5.934 -7.372 1.00 88.31 159 VAL A C 1
ATOM 1289 O O . VAL A 1 159 ? -4.763 6.308 -6.218 1.00 88.31 159 VAL A O 1
ATOM 1292 N N . ARG A 1 160 ? -4.668 6.715 -8.426 1.00 90.81 160 ARG A N 1
ATOM 1293 C CA . ARG A 1 160 ? -4.108 8.065 -8.279 1.00 90.81 160 ARG A CA 1
ATOM 1294 C C . ARG A 1 160 ? -5.044 8.992 -7.503 1.00 90.81 160 ARG A C 1
ATOM 1296 O O . ARG A 1 160 ? -4.585 9.674 -6.596 1.00 90.81 160 ARG A O 1
ATOM 1303 N N . LYS A 1 161 ? -6.343 9.000 -7.829 1.00 91.62 161 LYS A N 1
ATOM 1304 C CA . LYS A 1 161 ? -7.342 9.802 -7.104 1.00 91.62 161 LYS A CA 1
ATOM 1305 C C . LYS A 1 161 ? -7.420 9.370 -5.640 1.00 91.62 161 LYS A C 1
ATOM 1307 O O . LYS A 1 161 ? -7.377 10.220 -4.761 1.00 91.62 161 LYS A O 1
ATOM 1312 N N . THR A 1 162 ? -7.484 8.067 -5.366 1.00 92.88 162 THR A N 1
ATOM 1313 C CA . THR A 1 162 ? -7.466 7.535 -3.995 1.00 92.88 162 THR A CA 1
ATOM 1314 C C . THR A 1 162 ? -6.208 7.966 -3.239 1.00 92.88 162 THR A C 1
ATOM 1316 O O . THR A 1 162 ? -6.324 8.447 -2.118 1.00 92.88 162 THR A O 1
ATOM 1319 N N . ASP A 1 163 ? -5.026 7.872 -3.852 1.00 95.44 163 ASP A N 1
ATOM 1320 C CA . ASP A 1 163 ? -3.768 8.320 -3.242 1.00 95.44 163 ASP A CA 1
ATOM 1321 C C . ASP A 1 163 ? -3.773 9.831 -2.947 1.00 95.44 163 ASP A C 1
ATOM 1323 O O . ASP A 1 163 ? -3.280 10.248 -1.902 1.00 95.44 163 ASP A O 1
ATOM 1327 N N . ASP A 1 164 ? -4.343 10.660 -3.825 1.00 96.38 164 ASP A N 1
ATOM 1328 C CA . ASP A 1 164 ? -4.453 12.108 -3.601 1.00 96.38 164 ASP A CA 1
ATOM 1329 C C . ASP A 1 164 ? -5.361 12.424 -2.391 1.00 96.38 164 ASP A C 1
ATOM 1331 O O . ASP A 1 164 ? -5.005 13.256 -1.551 1.00 96.38 164 ASP A O 1
ATOM 1335 N N . HIS A 1 165 ? -6.479 11.702 -2.238 1.00 97.25 165 HIS A N 1
ATOM 1336 C CA . HIS A 1 165 ? -7.339 11.790 -1.051 1.00 97.25 165 HIS A CA 1
ATOM 1337 C C . HIS A 1 165 ? -6.625 11.308 0.222 1.00 97.25 165 HIS A C 1
ATOM 1339 O O . HIS A 1 165 ? -6.653 12.010 1.230 1.00 97.25 165 HIS A O 1
ATOM 1345 N N . ILE A 1 166 ? -5.919 10.170 0.177 1.00 97.38 166 ILE A N 1
ATOM 1346 C CA . ILE A 1 166 ? -5.143 9.651 1.319 1.00 97.38 166 ILE A CA 1
ATOM 1347 C C . ILE A 1 166 ? -4.146 10.701 1.812 1.00 97.38 166 ILE A C 1
ATOM 1349 O O . ILE A 1 166 ? -4.083 10.983 3.005 1.00 97.38 166 ILE A O 1
ATOM 1353 N N . LYS A 1 167 ? -3.394 11.334 0.904 1.00 97.38 167 LYS A N 1
ATOM 1354 C CA . LYS A 1 167 ? -2.415 12.368 1.274 1.00 97.38 167 LYS A CA 1
ATOM 1355 C C . LYS A 1 167 ? -3.066 13.571 1.946 1.00 97.38 167 LYS A C 1
ATOM 1357 O O . LYS A 1 167 ? -2.482 14.121 2.875 1.00 97.38 167 LYS A O 1
ATOM 1362 N N . LYS A 1 168 ? -4.247 13.988 1.478 1.00 97.56 168 LYS A N 1
ATOM 1363 C CA . LYS A 1 168 ? -5.023 15.079 2.085 1.00 97.56 168 LYS A CA 1
ATOM 1364 C C . LYS A 1 168 ? -5.499 14.696 3.488 1.00 97.56 168 LYS A C 1
ATOM 1366 O O . LYS A 1 168 ? -5.320 15.480 4.412 1.00 97.56 168 LYS A O 1
ATOM 1371 N N . ILE A 1 169 ? -6.044 13.492 3.650 1.00 98.00 169 ILE A N 1
ATOM 1372 C CA . ILE A 1 169 ? -6.506 12.969 4.942 1.00 98.00 169 ILE A CA 1
ATOM 1373 C C . ILE A 1 169 ? -5.340 12.899 5.935 1.00 98.00 169 ILE A C 1
ATOM 1375 O O . ILE A 1 169 ? -5.436 13.454 7.023 1.00 98.00 169 ILE A O 1
ATOM 1379 N N . CYS A 1 170 ? -4.210 12.303 5.546 1.00 97.38 170 CYS A N 1
ATOM 1380 C CA . CYS A 1 170 ? -3.027 12.210 6.405 1.00 97.38 170 CYS A CA 1
ATOM 1381 C C . CYS A 1 170 ? -2.439 13.582 6.756 1.00 97.38 170 CYS A C 1
ATOM 1383 O O . CYS A 1 170 ? -1.986 13.778 7.878 1.00 97.38 170 CYS A O 1
ATOM 1385 N N . LYS A 1 171 ? -2.469 14.544 5.825 1.00 96.88 171 LYS A N 1
ATOM 1386 C CA . LYS A 1 171 ? -2.077 15.927 6.120 1.00 96.88 171 LYS A CA 1
ATOM 1387 C C . LYS A 1 171 ? -2.984 16.538 7.191 1.00 96.88 171 LYS A C 1
ATOM 1389 O O . LYS A 1 171 ? -2.494 17.121 8.146 1.00 96.88 171 LYS A O 1
ATOM 1394 N N . ASN A 1 172 ? -4.299 16.373 7.058 1.00 94.94 172 ASN A N 1
ATOM 1395 C CA . ASN A 1 172 ? -5.264 16.883 8.036 1.00 94.94 172 ASN A CA 1
ATOM 1396 C C . ASN A 1 172 ? -5.156 16.175 9.397 1.00 94.94 172 ASN A C 1
ATOM 1398 O O . ASN A 1 172 ? -5.461 16.782 10.416 1.00 94.94 172 ASN A O 1
ATOM 1402 N N . ALA A 1 173 ? -4.683 14.927 9.413 1.00 95.50 173 ALA A N 1
ATOM 1403 C CA . ALA A 1 173 ? -4.345 14.182 10.625 1.00 95.50 173 ALA A CA 1
ATOM 1404 C C . ALA A 1 173 ? -2.992 14.594 11.248 1.00 95.50 173 ALA A C 1
ATOM 1406 O O . ALA A 1 173 ? -2.568 13.994 12.229 1.00 95.50 173 ALA A O 1
ATOM 1407 N N . GLY A 1 174 ? -2.291 15.589 10.687 1.00 95.50 174 GLY A N 1
ATOM 1408 C CA . GLY A 1 174 ? -1.035 16.112 11.233 1.00 95.50 174 GLY A CA 1
ATOM 1409 C C . GLY A 1 174 ? 0.207 15.277 10.912 1.00 95.50 174 GLY A C 1
ATOM 1410 O O . GLY A 1 174 ? 1.220 15.390 11.603 1.00 95.50 174 GLY A O 1
ATOM 1411 N N . PHE A 1 175 ? 0.172 14.428 9.877 1.00 95.50 175 PHE A N 1
ATOM 1412 C CA . PHE A 1 175 ? 1.310 13.578 9.494 1.00 95.50 175 PHE A CA 1
ATOM 1413 C C . PHE A 1 175 ? 2.362 14.393 8.713 1.00 95.50 175 PHE A C 1
ATOM 1415 O O . PHE A 1 175 ? 2.618 14.167 7.526 1.00 95.50 175 PHE A O 1
ATOM 1422 N N . ASP A 1 176 ? 2.966 15.374 9.388 1.00 94.75 176 ASP A N 1
ATOM 1423 C CA . ASP A 1 176 ? 3.806 16.438 8.817 1.00 94.75 176 ASP A CA 1
ATOM 1424 C C . ASP A 1 176 ? 5.296 16.349 9.206 1.00 94.75 176 ASP A C 1
ATOM 1426 O O . ASP A 1 176 ? 6.062 17.306 9.017 1.00 94.75 176 ASP A O 1
ATOM 1430 N N . GLU A 1 177 ? 5.741 15.199 9.719 1.00 94.38 177 GLU A N 1
ATOM 1431 C CA . GLU A 1 177 ? 7.160 14.942 9.986 1.00 94.38 177 GLU A CA 1
ATOM 1432 C C . GLU A 1 177 ? 7.986 15.097 8.694 1.00 94.38 177 GLU A C 1
ATOM 1434 O O . GLU A 1 177 ? 7.586 14.630 7.623 1.00 94.38 177 GLU A O 1
ATOM 1439 N N . GLU A 1 178 ? 9.133 15.781 8.767 1.00 96.06 178 GLU A N 1
ATOM 1440 C CA . GLU A 1 178 ? 10.049 15.887 7.629 1.00 96.06 178 GLU A CA 1
ATOM 1441 C C . GLU A 1 178 ? 10.894 14.619 7.511 1.00 96.06 178 GLU A C 1
ATOM 1443 O O . GLU A 1 178 ? 11.701 14.300 8.379 1.00 96.06 178 GLU A O 1
ATOM 1448 N N . ILE A 1 179 ? 10.770 13.941 6.376 1.00 94.94 179 ILE A N 1
ATOM 1449 C CA . ILE A 1 179 ? 11.497 12.717 6.089 1.00 94.94 179 ILE A CA 1
ATOM 1450 C C . ILE A 1 179 ? 12.547 12.974 5.020 1.00 94.94 179 ILE A C 1
ATOM 1452 O O . ILE A 1 179 ? 12.250 13.385 3.893 1.00 94.94 179 ILE A O 1
ATOM 1456 N N . THR A 1 180 ? 13.792 12.670 5.377 1.00 95.25 180 THR A N 1
ATOM 1457 C CA . THR A 1 180 ? 14.936 12.712 4.469 1.00 95.25 180 THR A CA 1
ATOM 1458 C C . THR A 1 180 ? 15.217 11.317 3.919 1.00 95.25 180 THR A C 1
ATOM 1460 O O . THR A 1 180 ? 15.432 10.371 4.673 1.00 95.25 180 THR A O 1
ATOM 1463 N N . TYR A 1 181 ? 15.250 11.175 2.596 1.00 94.56 181 TYR A N 1
ATOM 1464 C CA . TYR A 1 181 ? 15.531 9.900 1.935 1.00 94.56 181 TYR A CA 1
ATOM 1465 C C . TYR A 1 181 ? 16.296 10.094 0.626 1.00 94.56 181 TYR A C 1
ATOM 1467 O O . TYR A 1 181 ? 16.387 11.194 0.079 1.00 94.56 181 TYR A O 1
ATOM 1475 N N . THR A 1 182 ? 16.840 8.999 0.095 1.00 93.75 182 THR A N 1
ATOM 1476 C CA . THR A 1 182 ? 17.679 9.037 -1.106 1.00 93.75 182 THR A CA 1
ATOM 1477 C C . THR A 1 182 ? 16.937 8.483 -2.321 1.00 93.75 182 THR A C 1
ATOM 1479 O O . THR A 1 182 ? 16.528 7.314 -2.366 1.00 93.75 182 THR A O 1
ATOM 1482 N N . GLU A 1 183 ? 16.830 9.294 -3.372 1.00 92.19 183 GLU A N 1
ATOM 1483 C CA . GLU A 1 183 ? 16.329 8.882 -4.683 1.00 92.19 183 GLU A CA 1
ATOM 1484 C C . GLU A 1 183 ? 17.459 8.686 -5.694 1.00 92.19 183 GLU A C 1
ATOM 1486 O O . GLU A 1 183 ? 18.530 9.281 -5.601 1.00 92.19 183 GLU A O 1
ATOM 1491 N N . GLN A 1 184 ? 17.205 7.841 -6.697 1.00 91.56 184 GLN A N 1
ATOM 1492 C CA . GLN A 1 184 ? 18.084 7.710 -7.855 1.00 91.56 184 GLN A CA 1
ATOM 1493 C C . GLN A 1 184 ? 17.284 7.809 -9.159 1.00 91.56 184 GLN A C 1
ATOM 1495 O O . GLN A 1 184 ? 16.537 6.890 -9.528 1.00 91.56 184 GLN A O 1
ATOM 1500 N N . ARG A 1 185 ? 17.510 8.889 -9.910 1.00 88.75 185 ARG A N 1
ATOM 1501 C CA . ARG A 1 185 ? 16.952 9.120 -11.251 1.00 88.75 185 ARG A CA 1
ATOM 1502 C C . ARG A 1 185 ? 18.068 8.967 -12.277 1.00 88.75 185 ARG A C 1
ATOM 1504 O O . ARG A 1 185 ? 19.073 9.661 -12.209 1.00 88.75 185 ARG A O 1
ATOM 1511 N N . GLY A 1 186 ? 17.922 8.005 -13.192 1.00 87.31 186 GLY A N 1
ATOM 1512 C CA . GLY A 1 186 ? 19.037 7.590 -14.054 1.00 87.31 186 GLY A CA 1
ATOM 1513 C C . GLY A 1 186 ? 20.293 7.274 -13.242 1.00 87.31 186 GLY A C 1
ATOM 1514 O O . GLY A 1 186 ? 20.227 6.476 -12.299 1.00 87.31 186 GLY A O 1
ATOM 1515 N N . SER A 1 187 ? 21.388 7.932 -13.602 1.00 88.06 187 SER A N 1
ATOM 1516 C CA . SER A 1 187 ? 22.692 7.844 -12.940 1.00 88.06 187 SER A CA 1
ATOM 1517 C C . SER A 1 187 ? 22.888 8.888 -11.834 1.00 88.06 187 SER A C 1
ATOM 1519 O O . SER A 1 187 ? 23.941 8.915 -11.211 1.00 88.06 187 SER A O 1
ATOM 1521 N N . LYS A 1 188 ? 21.893 9.743 -11.557 1.00 90.75 188 LYS A N 1
ATOM 1522 C CA . LYS A 1 188 ? 21.975 10.775 -10.516 1.00 90.75 188 LYS A CA 1
ATOM 1523 C C . LYS A 1 188 ? 21.329 10.284 -9.222 1.00 90.75 188 LYS A C 1
ATOM 1525 O O . LYS A 1 188 ? 20.156 9.898 -9.212 1.00 90.75 188 LYS A O 1
ATOM 1530 N N . LYS A 1 189 ? 22.100 10.310 -8.136 1.00 93.62 189 LYS A N 1
ATOM 1531 C CA . LYS A 1 189 ? 21.657 10.054 -6.759 1.00 93.62 189 LYS A CA 1
ATOM 1532 C C . LYS A 1 189 ? 21.431 11.399 -6.065 1.00 93.62 189 LYS A C 1
ATOM 1534 O O . LYS A 1 189 ? 22.286 12.272 -6.161 1.00 93.62 189 LYS A O 1
ATOM 1539 N N . THR A 1 190 ? 20.288 11.580 -5.411 1.00 94.25 190 THR A N 1
ATOM 1540 C CA . THR A 1 190 ? 19.922 12.842 -4.748 1.00 94.25 190 THR A CA 1
ATOM 1541 C C . THR A 1 190 ? 19.248 12.578 -3.412 1.00 94.25 190 THR A C 1
ATOM 1543 O O . THR A 1 190 ? 18.372 11.715 -3.323 1.00 94.25 190 THR A O 1
ATOM 1546 N N . THR A 1 191 ? 19.608 13.366 -2.406 1.00 95.25 191 THR A N 1
ATOM 1547 C CA . THR A 1 191 ? 18.885 13.435 -1.134 1.00 95.25 191 THR A CA 1
ATOM 1548 C C . THR A 1 191 ? 17.665 14.334 -1.302 1.00 95.25 191 THR A C 1
ATOM 1550 O O . THR A 1 191 ? 17.765 15.418 -1.873 1.00 95.25 191 THR A O 1
ATOM 1553 N N . VAL A 1 192 ? 16.509 13.866 -0.845 1.00 95.44 192 VAL A N 1
ATOM 1554 C CA . VAL A 1 192 ? 15.218 14.549 -0.957 1.00 95.44 192 VAL A CA 1
ATOM 1555 C C . VAL A 1 192 ? 14.604 14.650 0.433 1.00 95.44 192 VAL A C 1
ATOM 1557 O O . VAL A 1 192 ? 14.694 13.708 1.218 1.00 95.44 192 VAL A O 1
ATOM 1560 N N . LYS A 1 193 ? 13.963 15.783 0.713 1.00 96.12 193 LYS A N 1
ATOM 1561 C CA . LYS A 1 193 ? 13.168 16.023 1.918 1.00 96.12 193 LYS A CA 1
ATOM 1562 C C . LYS A 1 193 ? 11.703 16.162 1.529 1.00 96.12 193 LYS A C 1
ATOM 1564 O O . LYS A 1 193 ? 11.402 16.853 0.555 1.00 96.12 193 LYS A O 1
ATOM 1569 N N . LYS A 1 194 ? 10.815 15.469 2.236 1.00 95.81 194 LYS A N 1
ATOM 1570 C CA . LYS A 1 194 ? 9.358 15.542 2.050 1.00 95.81 194 LYS A CA 1
ATOM 1571 C C . LYS A 1 194 ? 8.640 15.406 3.376 1.00 95.81 194 LYS A C 1
ATOM 1573 O O . LYS A 1 194 ? 9.170 14.789 4.292 1.00 95.81 194 LYS A O 1
ATOM 1578 N N . LYS A 1 195 ? 7.418 15.913 3.446 1.00 96.69 195 LYS A N 1
ATOM 1579 C CA . LYS A 1 195 ? 6.515 15.637 4.561 1.00 96.69 195 LYS A CA 1
ATOM 1580 C C . LYS A 1 195 ? 6.038 14.187 4.515 1.00 96.69 195 LYS A C 1
ATOM 1582 O O . LYS A 1 195 ? 5.867 13.626 3.429 1.00 96.69 195 LYS A O 1
ATOM 1587 N N . GLN A 1 196 ? 5.819 13.576 5.678 1.00 95.56 196 GLN A N 1
ATOM 1588 C CA . GLN A 1 196 ? 5.391 12.180 5.788 1.00 95.56 196 GLN A CA 1
ATOM 1589 C C . GLN A 1 196 ? 4.128 11.922 4.957 1.00 95.56 196 GLN A C 1
ATOM 1591 O O . GLN A 1 196 ? 4.123 10.995 4.144 1.00 95.56 196 GLN A O 1
ATOM 1596 N N . HIS A 1 197 ? 3.112 12.788 5.057 1.00 96.19 197 HIS A N 1
ATOM 1597 C CA . HIS A 1 197 ? 1.871 12.661 4.292 1.00 96.19 197 HIS A CA 1
ATOM 1598 C C . HIS A 1 197 ? 2.093 12.603 2.772 1.00 96.19 197 HIS A C 1
ATOM 1600 O O . HIS A 1 197 ? 1.352 11.910 2.087 1.00 96.19 197 HIS A O 1
ATOM 1606 N N . GLU A 1 198 ? 3.128 13.246 2.213 1.00 95.56 198 GLU A N 1
ATOM 1607 C CA . GLU A 1 198 ? 3.423 13.192 0.770 1.00 95.56 198 GLU A CA 1
ATOM 1608 C C . GLU A 1 198 ? 3.918 11.819 0.299 1.00 95.56 198 GLU A C 1
ATOM 1610 O O . GLU A 1 198 ? 3.874 11.513 -0.901 1.00 95.56 198 GLU A O 1
ATOM 1615 N N . LEU A 1 199 ? 4.456 11.022 1.223 1.00 94.75 199 LEU A N 1
ATOM 1616 C CA . LEU A 1 199 ? 5.031 9.706 0.964 1.00 94.75 199 LEU A CA 1
ATOM 1617 C C . LEU A 1 199 ? 4.012 8.581 1.171 1.00 94.75 199 LEU A C 1
ATOM 1619 O O . LEU A 1 199 ? 4.243 7.466 0.697 1.00 94.75 199 LEU A O 1
ATOM 1623 N N . ILE A 1 200 ? 2.873 8.870 1.801 1.00 95.38 200 ILE A N 1
ATOM 1624 C CA . ILE A 1 200 ? 1.798 7.907 2.038 1.00 95.38 200 ILE A CA 1
ATOM 1625 C C . ILE A 1 200 ? 0.974 7.711 0.758 1.00 95.38 200 ILE A C 1
ATOM 1627 O O . ILE A 1 200 ? 0.620 8.654 0.053 1.00 95.38 200 ILE A O 1
ATOM 1631 N N . HIS A 1 201 ? 0.724 6.445 0.433 1.00 94.19 201 HIS A N 1
ATOM 1632 C CA . HIS A 1 201 ? -0.078 5.990 -0.701 1.00 94.19 201 HIS A CA 1
ATOM 1633 C C . HIS A 1 201 ? -0.529 4.547 -0.446 1.00 94.19 201 HIS A C 1
ATOM 1635 O O . HIS A 1 201 ? -0.005 3.869 0.443 1.00 94.19 201 HIS A O 1
ATOM 1641 N N . THR A 1 202 ? -1.455 4.038 -1.251 1.00 91.81 202 THR A N 1
ATOM 1642 C CA . THR A 1 202 ? -2.034 2.687 -1.126 1.00 91.81 202 THR A CA 1
ATOM 1643 C C . THR A 1 202 ? -1.012 1.547 -1.056 1.00 91.81 202 THR A C 1
ATOM 1645 O O . THR A 1 202 ? -1.323 0.497 -0.506 1.00 91.81 202 THR A O 1
ATOM 1648 N N . HIS A 1 203 ? 0.215 1.701 -1.569 1.00 88.50 203 HIS A N 1
ATOM 1649 C CA . HIS A 1 203 ? 1.255 0.665 -1.463 1.00 88.50 203 HIS A CA 1
ATOM 1650 C C . HIS A 1 203 ? 2.010 0.683 -0.117 1.00 88.50 203 HIS A C 1
ATOM 1652 O O . HIS A 1 203 ? 2.610 -0.326 0.261 1.00 88.50 203 HIS A O 1
ATOM 1658 N N . VAL A 1 204 ? 1.9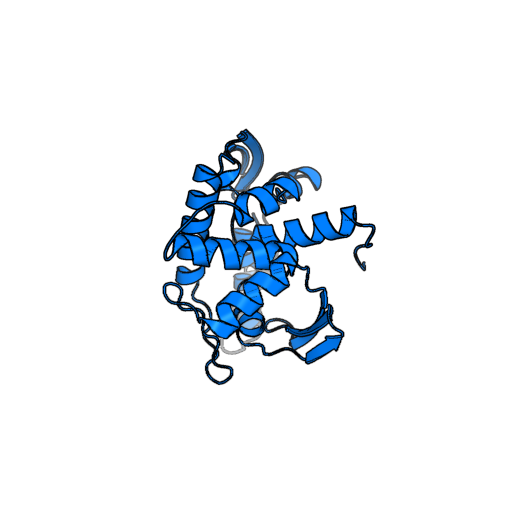82 1.791 0.634 1.00 92.69 204 VAL A N 1
ATOM 1659 C CA . VAL A 1 204 ? 2.572 1.855 1.987 1.00 92.69 204 VAL A CA 1
ATOM 1660 C C . VAL A 1 204 ? 1.845 0.909 2.939 1.00 92.69 204 VAL A C 1
ATOM 1662 O O . VAL A 1 204 ? 2.497 0.265 3.750 1.00 92.69 204 VAL A O 1
ATOM 1665 N N . THR A 1 205 ? 0.534 0.729 2.770 1.00 93.19 205 THR A N 1
ATOM 1666 C CA . THR A 1 205 ? -0.323 -0.130 3.609 1.00 93.19 205 THR A CA 1
ATOM 1667 C C . THR A 1 205 ? 0.206 -1.558 3.770 1.00 93.19 205 THR A C 1
ATOM 1669 O O . THR A 1 205 ? 0.244 -2.087 4.874 1.00 93.19 205 THR A O 1
ATOM 1672 N N . ARG A 1 206 ? 0.712 -2.177 2.696 1.00 91.56 206 ARG A N 1
ATOM 1673 C CA . ARG A 1 206 ? 1.288 -3.527 2.761 1.00 91.56 206 ARG A CA 1
ATOM 1674 C C . ARG A 1 206 ? 2.590 -3.555 3.561 1.00 91.56 206 ARG A C 1
ATOM 1676 O O . ARG A 1 206 ? 2.857 -4.533 4.253 1.00 91.56 206 ARG A O 1
ATOM 1683 N N . HIS A 1 207 ? 3.405 -2.504 3.470 1.00 92.19 207 HIS A N 1
ATOM 1684 C CA . HIS A 1 207 ? 4.601 -2.369 4.303 1.00 92.19 207 HIS A CA 1
ATOM 1685 C C . HIS A 1 207 ? 4.227 -2.121 5.767 1.00 92.19 207 HIS A C 1
ATOM 1687 O O . HIS A 1 207 ? 4.805 -2.764 6.636 1.00 92.19 207 HIS A O 1
ATOM 1693 N N . THR A 1 208 ? 3.225 -1.272 6.017 1.00 95.31 208 THR A N 1
ATOM 1694 C CA . THR A 1 208 ? 2.603 -1.063 7.331 1.00 95.31 208 THR A CA 1
ATOM 1695 C C . THR A 1 208 ? 2.168 -2.380 7.955 1.00 95.31 208 THR A C 1
ATOM 1697 O O . THR A 1 208 ? 2.640 -2.709 9.039 1.00 95.31 208 THR A O 1
ATOM 1700 N N . PHE A 1 209 ? 1.376 -3.181 7.240 1.00 95.00 209 PHE A N 1
ATOM 1701 C CA . PHE A 1 209 ? 0.926 -4.490 7.706 1.00 95.00 209 PHE A CA 1
ATOM 1702 C C . PHE A 1 209 ? 2.094 -5.406 8.082 1.00 95.00 209 PHE A C 1
ATOM 1704 O O . PHE A 1 209 ? 2.136 -5.943 9.183 1.00 95.00 209 PHE A O 1
ATOM 1711 N N . ILE A 1 210 ? 3.083 -5.559 7.191 1.00 91.94 210 ILE A N 1
ATOM 1712 C CA . ILE A 1 210 ? 4.249 -6.417 7.456 1.00 91.94 210 ILE A CA 1
ATOM 1713 C C . ILE A 1 210 ? 4.995 -5.941 8.709 1.00 91.94 210 ILE A C 1
ATOM 1715 O O . ILE A 1 210 ? 5.372 -6.758 9.543 1.00 91.94 210 ILE A O 1
ATOM 1719 N N . THR A 1 211 ? 5.204 -4.631 8.857 1.00 92.44 211 THR A N 1
ATOM 1720 C CA . THR A 1 211 ? 5.864 -4.059 10.034 1.00 92.44 211 THR A CA 1
ATOM 1721 C C . THR A 1 211 ? 5.052 -4.282 11.310 1.00 92.44 211 THR A C 1
ATOM 1723 O O . THR A 1 211 ? 5.648 -4.623 12.330 1.00 92.44 211 THR A O 1
ATOM 1726 N N . LEU A 1 212 ? 3.726 -4.130 11.261 1.00 93.00 212 LEU A N 1
ATOM 1727 C CA . LEU A 1 212 ? 2.829 -4.383 12.390 1.00 93.00 212 LEU A CA 1
ATOM 1728 C C . LEU A 1 212 ? 2.895 -5.851 12.831 1.00 93.00 212 LEU A C 1
ATOM 1730 O O . LEU A 1 212 ? 3.158 -6.130 13.996 1.00 93.00 212 LEU A O 1
ATOM 1734 N N . MET A 1 213 ? 2.780 -6.786 11.885 1.00 91.56 213 MET A N 1
ATOM 1735 C CA . MET A 1 213 ? 2.870 -8.223 12.162 1.00 91.56 213 MET A CA 1
ATOM 1736 C C . MET A 1 213 ? 4.232 -8.613 12.750 1.00 91.56 213 MET A C 1
ATOM 1738 O O . MET A 1 213 ? 4.289 -9.366 13.719 1.00 91.56 213 MET A O 1
ATOM 1742 N N . CYS A 1 214 ? 5.335 -8.058 12.231 1.00 90.94 214 CYS A N 1
ATOM 1743 C CA . CYS A 1 214 ? 6.660 -8.282 12.816 1.00 90.94 214 CYS A CA 1
ATOM 1744 C C . CYS A 1 214 ? 6.754 -7.781 14.266 1.00 90.94 214 CYS A C 1
ATOM 1746 O O . CYS A 1 214 ? 7.374 -8.442 15.094 1.00 90.94 214 CYS A O 1
ATOM 1748 N N . LYS A 1 215 ? 6.144 -6.630 14.586 1.00 89.12 215 LYS A N 1
ATOM 1749 C CA . LYS A 1 215 ? 6.098 -6.101 15.961 1.00 89.12 215 LYS A CA 1
ATOM 1750 C C . LYS A 1 215 ? 5.263 -6.979 16.896 1.00 89.12 215 LYS A C 1
ATOM 1752 O O . LYS A 1 215 ? 5.615 -7.104 18.060 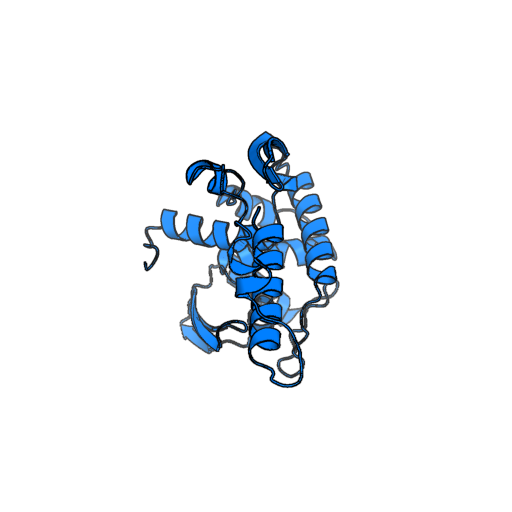1.00 89.12 215 LYS A O 1
ATOM 1757 N N . MET A 1 216 ? 4.221 -7.628 16.376 1.00 87.44 216 MET A N 1
ATOM 1758 C CA . MET A 1 216 ? 3.401 -8.612 17.097 1.00 87.44 216 MET A CA 1
ATOM 1759 C C . MET A 1 216 ? 4.080 -9.990 17.243 1.00 87.44 216 MET A C 1
ATOM 1761 O O . MET A 1 216 ? 3.473 -10.919 17.764 1.00 87.44 216 MET A O 1
ATOM 1765 N N . GLY A 1 217 ? 5.330 -10.144 16.790 1.00 87.12 217 GLY A N 1
ATOM 1766 C CA . GLY A 1 217 ? 6.111 -11.377 16.939 1.00 87.12 217 GLY A CA 1
ATOM 1767 C C . GLY A 1 217 ? 5.984 -12.370 15.781 1.00 87.12 217 GLY A C 1
ATOM 1768 O O . GLY A 1 217 ? 6.611 -13.429 15.814 1.00 87.12 217 GLY A O 1
ATOM 1769 N N . PHE A 1 218 ? 5.236 -12.045 14.723 1.00 84.25 218 PHE A N 1
ATOM 1770 C CA . PHE A 1 218 ? 5.145 -12.908 13.547 1.00 84.25 218 PHE A CA 1
ATOM 1771 C C . PHE A 1 218 ? 6.400 -12.786 12.684 1.00 84.25 218 PHE A C 1
ATOM 1773 O O . PHE A 1 218 ? 6.800 -11.699 12.263 1.00 84.25 218 PHE A O 1
ATOM 1780 N N . GLN A 1 219 ? 7.016 -13.922 12.365 1.00 74.81 219 GLN A N 1
ATOM 1781 C CA . GLN A 1 219 ? 8.166 -13.944 11.472 1.00 74.81 219 GLN A CA 1
ATOM 1782 C C . GLN A 1 219 ? 7.723 -13.844 10.014 1.00 74.81 219 GLN A C 1
ATOM 1784 O O . GLN A 1 219 ? 6.775 -14.493 9.568 1.00 74.81 219 GLN A O 1
ATOM 1789 N N . LYS A 1 220 ? 8.465 -13.059 9.233 1.00 66.25 220 LYS A N 1
ATOM 1790 C CA . LYS A 1 220 ? 8.318 -13.056 7.782 1.00 66.25 220 LYS A CA 1
ATOM 1791 C C . LYS A 1 220 ? 8.744 -14.433 7.266 1.00 66.25 220 LYS A C 1
ATOM 1793 O O . LYS A 1 220 ? 9.927 -14.755 7.358 1.00 66.25 220 LYS A O 1
ATOM 1798 N N . LYS A 1 221 ? 7.812 -15.231 6.727 1.00 57.69 221 LYS A N 1
ATOM 1799 C CA . LYS A 1 221 ? 8.182 -16.435 5.964 1.00 57.69 221 LYS A CA 1
ATOM 1800 C C . LYS A 1 221 ? 9.171 -16.007 4.868 1.00 57.69 221 LYS A C 1
ATOM 1802 O O . LYS A 1 221 ? 8.888 -15.041 4.151 1.00 57.69 221 LYS A O 1
ATOM 1807 N N . GLN A 1 222 ? 10.353 -16.628 4.873 1.00 34.09 222 GLN A N 1
ATOM 1808 C CA . GLN A 1 222 ? 11.454 -16.329 3.952 1.00 34.09 222 GLN A CA 1
ATOM 1809 C C . GLN A 1 222 ? 11.078 -16.666 2.513 1.00 34.09 222 GLN A C 1
ATOM 1811 O O . GLN A 1 222 ? 10.370 -17.679 2.321 1.00 34.09 222 GLN A O 1
#

Foldseek 3Di:
DVVQQVVLVVVLVVLVVLCVDPVHPHHCVVVCSVVDDDQDDPDDPVLVCLLQDADDPVLLVLLLPDDDDAPLNLLSLLLSLLLQFLAASLCSLCLLLVVWDDPDPFWTWDQHPPPSDIDITGQDPSSVVSSVVCNPVNHDHDPRPSDPVDRDPCDPVSQVVSLVSQLVSCVVSVQFDWGWHWDDDRNDIDIDIDGRSVSDGSNSSNVNNVVVCVVVVDDDDD

InterPro domains:
  IPR011010 DNA breaking-rejoining enzyme, catalytic core [SSF56349] (2-219)
  IPR013762 Integrase-like, catalytic domain superfamily [G3DSA:1.10.443.10] (39-222)

Organism: NCBI:txid338188